Protein AF-A0A285JGF0-F1 (afdb_monomer)

Secondary structure (DSSP, 8-state):
-EEEEEEE-SSSHHHHHHHHHHHHHHHTT-EEEEEEGGG----TT-SEEEEEEEEETTEE-HHHHHHHHHHGGG-TTS-EEEEEE--SSGGGTSSPPPPPHHHHHHHHHS-EEEEEEEPPEE-TT--HHHHHHHTT--EE---HHHHHHHHHHHHHHHHHHTTS---------------------------HHHHHHHHHHHHHSHHHHTTT----SS---PPEEEEEE-SSEEEEEEE-TT--TTTTEEEEEETTEEEEEEEEPPP----S---PPPEEEEEEEEPPTTB-GGG-EEEEETTEEEEEEEBPPPPPS----PPPPP-

Radius of gyration: 25.42 Å; Cα contacts (8 Å, |Δi|>4): 509; chains: 1; bounding box: 67×83×66 Å

Foldseek 3Di:
DEEEQEEADDPCQGLVLSVLLQVLLVVLVYHYDYYYLQPDPDDQPHQEYEYEAEDDPLEGFLSSLVSLVVCLVPQVPHEYEYEYEDDLDQPLVVDADDRRPHSVVSVVSHNYPYYGYFYHAAACPDDDPSNVVCVVRHGTRGDSVVSSVVSNVVSVVSVVSVPPDDDDDDDDDDDDDDDDDDDDDDDDDDDPVVVVVVVCVCVVCVVPVSHPPPPDPDDDPAFDWDWDDDPWKIKIKTQAAPFDCVPFWDWDDDPQKIKIKGFFDDDDDDDPDDPDDGGIHMDMDGHPPQWDRVPKDWDDDNRMIMIMTTGDDDDPPDDDDDDDDDD

Solvent-accessible surface area (backbone atoms only — not comparable to full-atom values): 19561 Å² total; per-residue (Å²): 104,39,30,38,39,32,28,10,57,85,85,46,45,34,47,52,51,51,49,46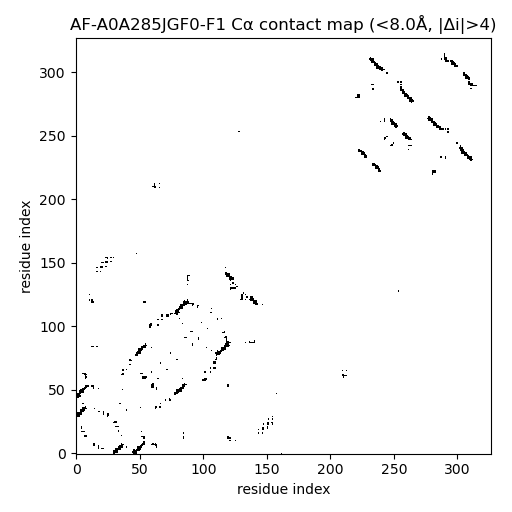,31,48,52,38,27,41,74,70,70,37,45,66,51,74,48,52,22,71,76,58,88,78,68,85,84,44,58,31,40,35,42,28,20,24,52,56,86,75,31,55,28,40,29,33,51,51,38,43,72,77,41,33,90,70,45,78,98,34,56,28,35,39,38,38,21,25,52,62,42,70,72,33,76,81,43,82,65,83,68,41,66,47,50,46,48,48,54,69,54,34,69,46,78,49,72,48,44,37,22,15,52,36,58,88,85,39,66,70,74,58,22,61,75,24,70,89,35,58,42,74,43,57,53,69,66,60,49,37,52,55,21,46,54,48,38,52,53,51,61,65,57,63,78,74,77,90,78,83,86,83,88,84,86,85,88,84,88,86,89,88,87,84,90,85,90,84,90,78,89,76,59,78,67,56,58,54,49,60,66,41,44,63,72,76,44,49,86,66,58,47,74,62,82,72,86,62,96,65,89,68,78,63,59,51,72,51,75,48,79,61,91,56,36,37,39,42,36,32,61,49,73,88,57,52,69,88,83,27,44,48,79,48,71,57,96,53,33,40,35,43,38,36,48,43,81,82,78,98,62,97,69,92,77,79,91,77,84,67,48,80,35,58,44,73,48,76,50,60,95,40,48,35,72,90,66,55,45,75,50,77,56,97,32,33,38,39,36,41,30,37,38,49,80,80,74,80,85,76,79,90,78,84,86,80,85,88,130

Structure (mmCIF, N/CA/C/O backbone):
data_AF-A0A285JGF0-F1
#
_entry.id   AF-A0A285JGF0-F1
#
loop_
_atom_site.group_PDB
_atom_site.id
_atom_site.type_symbol
_atom_site.label_atom_id
_atom_site.label_alt_id
_atom_site.label_comp_id
_atom_site.label_asym_id
_atom_site.label_entity_id
_atom_site.label_seq_id
_atom_site.pdbx_PDB_ins_code
_atom_site.Cartn_x
_atom_site.Cartn_y
_atom_site.Cartn_z
_atom_site.occupancy
_atom_site.B_iso_or_equiv
_atom_site.auth_seq_id
_atom_site.auth_comp_id
_atom_site.auth_asym_id
_atom_site.auth_atom_id
_atom_site.pdbx_PDB_model_num
ATOM 1 N N . MET A 1 1 ? -16.743 -5.673 21.330 1.00 88.75 1 MET A N 1
ATOM 2 C CA . MET A 1 1 ? -16.459 -4.583 20.375 1.00 88.75 1 MET A CA 1
ATOM 3 C C . MET A 1 1 ? -15.899 -5.227 19.138 1.00 88.75 1 MET A C 1
ATOM 5 O O . MET A 1 1 ? -14.962 -6.012 19.274 1.00 88.75 1 MET A O 1
ATOM 9 N N . LEU A 1 2 ? -16.489 -4.929 17.988 1.00 95.19 2 LEU A N 1
ATOM 10 C CA . LEU A 1 2 ? -16.107 -5.504 16.710 1.00 95.19 2 LEU A CA 1
ATOM 11 C C . LEU A 1 2 ? -15.074 -4.605 16.026 1.00 95.19 2 LEU A C 1
ATOM 13 O O . LEU A 1 2 ? -15.326 -3.432 15.762 1.00 95.19 2 LEU A O 1
ATOM 17 N N . VAL A 1 3 ? -13.895 -5.153 15.750 1.00 97.19 3 VAL A N 1
ATOM 18 C CA . VAL A 1 3 ? -12.757 -4.441 15.165 1.00 97.19 3 VAL A CA 1
ATOM 19 C C . VAL A 1 3 ? -12.468 -4.991 13.775 1.00 97.19 3 VAL A C 1
ATOM 21 O O . VAL A 1 3 ? -12.269 -6.196 13.599 1.00 97.19 3 VAL A O 1
ATOM 24 N N . LEU A 1 4 ? -12.397 -4.101 12.790 1.00 97.81 4 LEU A N 1
ATOM 25 C CA . LEU A 1 4 ? -11.922 -4.435 11.454 1.00 97.81 4 LEU A CA 1
ATOM 26 C C . LEU A 1 4 ? -10.402 -4.306 11.406 1.00 97.81 4 LEU A C 1
ATOM 28 O O . LEU A 1 4 ? -9.862 -3.248 11.708 1.00 97.81 4 LEU A O 1
ATOM 32 N N . VAL A 1 5 ? -9.713 -5.353 10.971 1.00 98.50 5 VAL A N 1
ATOM 33 C CA . VAL A 1 5 ? -8.316 -5.299 10.543 1.00 98.50 5 VAL A CA 1
ATOM 34 C C . VAL A 1 5 ? -8.295 -5.545 9.036 1.00 98.50 5 VAL A C 1
ATOM 36 O O . VAL A 1 5 ? -8.436 -6.680 8.582 1.00 98.50 5 VAL A O 1
ATOM 39 N N . ALA A 1 6 ? -8.145 -4.471 8.267 1.00 97.94 6 ALA A N 1
ATOM 40 C CA . ALA A 1 6 ? -8.088 -4.492 6.810 1.00 97.94 6 ALA A CA 1
ATOM 41 C C . ALA A 1 6 ? -6.651 -4.276 6.319 1.00 97.94 6 ALA A C 1
ATOM 43 O O . ALA A 1 6 ? -5.895 -3.495 6.907 1.00 97.94 6 ALA A O 1
ATOM 44 N N . TYR A 1 7 ? -6.257 -4.950 5.236 1.00 96.75 7 TYR A N 1
ATOM 45 C CA . TYR A 1 7 ? -4.907 -4.808 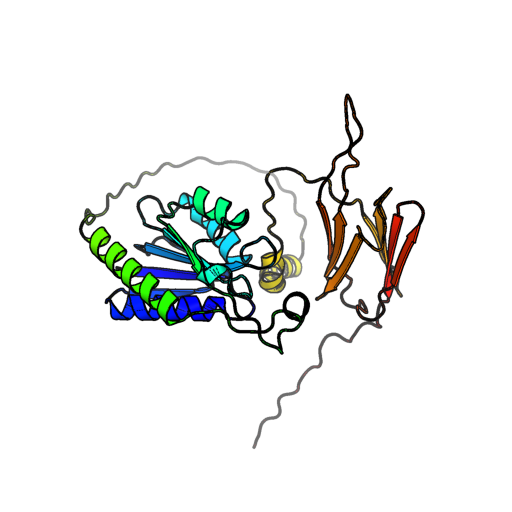4.686 1.00 96.75 7 TYR A CA 1
ATOM 46 C C . TYR A 1 7 ? -4.850 -4.846 3.156 1.00 96.75 7 TYR A C 1
ATOM 48 O O . TYR A 1 7 ? -5.592 -5.584 2.524 1.00 96.75 7 TYR A O 1
ATOM 56 N N . GLY A 1 8 ? -3.923 -4.098 2.555 1.00 89.19 8 GLY A N 1
ATOM 57 C CA . GLY A 1 8 ? -3.538 -4.250 1.147 1.00 89.19 8 GLY A CA 1
ATOM 58 C C . GLY A 1 8 ? -2.177 -4.938 1.016 1.00 89.19 8 GLY A C 1
ATOM 59 O O . GLY A 1 8 ? -1.176 -4.417 1.522 1.00 89.19 8 GLY A O 1
ATOM 60 N N . SER A 1 9 ? -2.120 -6.103 0.362 1.00 84.06 9 SER A N 1
ATOM 61 C CA . SER A 1 9 ? -0.884 -6.886 0.228 1.00 84.06 9 SER A CA 1
ATOM 62 C C . SER A 1 9 ? -0.832 -7.699 -1.062 1.00 84.06 9 SER A C 1
ATOM 64 O O . SER A 1 9 ? -1.773 -8.410 -1.374 1.00 84.06 9 SER A O 1
ATOM 66 N N . THR A 1 10 ? 0.318 -7.672 -1.739 1.00 72.31 10 THR A N 1
ATOM 67 C CA . THR A 1 10 ? 0.593 -8.524 -2.914 1.00 72.31 10 THR A CA 1
ATOM 68 C C . THR A 1 10 ? 1.488 -9.710 -2.551 1.00 72.31 10 THR A C 1
ATOM 70 O O . THR A 1 10 ? 1.150 -10.855 -2.813 1.00 72.31 10 THR A O 1
ATOM 73 N N . GLY A 1 11 ? 2.624 -9.461 -1.882 1.00 70.88 11 GLY A N 1
ATOM 74 C CA . GLY A 1 11 ? 3.582 -10.507 -1.482 1.00 70.88 11 GLY A CA 1
ATOM 75 C C . GLY A 1 11 ? 3.272 -11.202 -0.147 1.00 70.88 11 GLY A C 1
ATOM 76 O O . GLY A 1 11 ? 4.140 -11.870 0.420 1.00 70.88 11 GLY A O 1
ATOM 77 N N . GLY A 1 12 ? 2.085 -10.969 0.424 1.00 82.19 12 GLY A N 1
ATOM 78 C CA . GLY A 1 12 ? 1.630 -11.532 1.704 1.00 82.19 12 GLY A CA 1
ATOM 79 C C . GLY A 1 12 ? 2.323 -10.987 2.963 1.00 82.19 12 GLY A C 1
ATOM 80 O O . GLY A 1 12 ? 1.824 -11.180 4.069 1.00 82.19 12 GLY A O 1
ATOM 81 N N . GLY A 1 13 ? 3.439 -10.258 2.838 1.00 87.12 13 GLY A N 1
ATOM 82 C CA . GLY A 1 13 ? 4.195 -9.746 3.989 1.00 87.12 13 GLY A CA 1
ATOM 83 C C . GLY A 1 13 ? 3.380 -8.822 4.903 1.00 87.12 13 GLY A C 1
ATOM 84 O O . GLY A 1 13 ? 3.469 -8.924 6.127 1.00 87.12 13 GLY A O 1
ATOM 85 N N . THR A 1 14 ? 2.543 -7.963 4.318 1.00 92.88 14 THR A N 1
ATOM 86 C CA . THR A 1 14 ? 1.625 -7.075 5.055 1.00 92.88 14 THR A CA 1
ATOM 87 C C . THR A 1 14 ? 0.431 -7.837 5.620 1.00 92.88 14 THR A C 1
ATOM 89 O O . THR A 1 14 ? 0.003 -7.539 6.733 1.00 92.88 14 THR A O 1
ATOM 92 N N . ALA A 1 15 ? -0.073 -8.843 4.897 1.00 92.38 15 ALA A N 1
ATOM 93 C CA . ALA A 1 15 ? -1.144 -9.713 5.380 1.00 92.38 15 ALA A CA 1
ATOM 94 C C . ALA A 1 15 ? -0.731 -10.434 6.674 1.00 92.38 15 ALA A C 1
ATOM 96 O O . ALA A 1 15 ? -1.487 -10.470 7.639 1.00 92.38 15 ALA A O 1
ATOM 97 N N . GLU A 1 16 ? 0.504 -10.931 6.746 1.00 94.00 16 GLU A N 1
ATOM 98 C CA . GLU A 1 16 ? 1.055 -11.534 7.966 1.00 94.00 16 GLU A CA 1
ATOM 99 C C . GLU A 1 16 ? 1.188 -10.533 9.129 1.00 94.00 16 GLU A C 1
ATOM 101 O O . GLU A 1 16 ? 0.885 -10.880 10.269 1.00 94.00 16 GLU A O 1
ATOM 106 N N . ILE A 1 17 ? 1.578 -9.277 8.870 1.00 97.12 17 ILE A N 1
ATOM 107 C CA . ILE A 1 17 ? 1.573 -8.228 9.910 1.00 97.12 17 ILE A CA 1
ATOM 108 C C . ILE A 1 17 ? 0.147 -8.017 10.432 1.00 97.12 17 ILE A C 1
ATOM 110 O O . ILE A 1 17 ? -0.068 -7.987 11.645 1.00 97.12 17 ILE A O 1
ATOM 114 N N . ALA A 1 18 ? -0.836 -7.931 9.530 1.00 97.88 18 ALA A N 1
ATOM 115 C CA . ALA A 1 18 ? -2.246 -7.810 9.886 1.00 97.88 18 ALA A CA 1
ATOM 116 C C . ALA A 1 18 ? -2.731 -9.011 10.721 1.00 97.88 18 ALA A C 1
ATOM 118 O O . ALA A 1 18 ? -3.447 -8.830 11.706 1.00 97.88 18 ALA A O 1
ATOM 119 N N . GLN A 1 19 ? -2.282 -10.229 10.395 1.00 97.94 19 GLN A N 1
ATOM 120 C CA . GLN A 1 19 ? -2.549 -11.435 11.186 1.00 97.94 19 GLN A CA 1
ATOM 121 C C . GLN A 1 19 ? -1.949 -11.350 12.594 1.00 97.94 19 GLN A C 1
ATOM 123 O O . GLN A 1 19 ? -2.614 -11.723 13.563 1.00 97.94 19 GLN A O 1
ATOM 128 N N . TRP A 1 20 ? -0.718 -10.850 12.744 1.00 98.12 20 TRP A N 1
ATOM 129 C CA . TRP A 1 20 ? -0.108 -10.668 14.064 1.00 98.12 20 TRP A CA 1
ATOM 130 C C . TRP A 1 20 ? -0.870 -9.649 14.907 1.00 98.12 20 TRP A C 1
ATOM 132 O O . TRP A 1 20 ? -1.145 -9.932 16.073 1.00 98.12 20 TRP A O 1
ATOM 142 N N . ILE A 1 21 ? -1.263 -8.518 14.312 1.00 98.44 21 ILE A N 1
ATOM 143 C CA . ILE A 1 21 ? -2.085 -7.497 14.974 1.00 98.44 21 ILE A CA 1
ATOM 144 C C . ILE A 1 21 ? -3.420 -8.104 15.412 1.00 98.44 21 ILE A C 1
ATOM 146 O O . ILE A 1 21 ? -3.752 -8.065 16.596 1.00 98.44 21 ILE A O 1
ATOM 150 N N . ALA A 1 22 ? -4.152 -8.736 14.490 1.00 98.19 22 ALA A N 1
ATOM 151 C CA . ALA A 1 22 ? -5.431 -9.378 14.784 1.00 98.19 22 ALA A CA 1
ATOM 152 C C . ALA A 1 22 ? -5.308 -10.432 15.896 1.00 98.19 22 ALA A C 1
ATOM 154 O O . ALA A 1 22 ? -6.187 -10.542 16.748 1.00 98.19 22 ALA A O 1
ATOM 155 N N . GLY A 1 23 ? -4.205 -11.185 15.923 1.00 97.94 23 GLY A N 1
ATOM 156 C CA . GLY A 1 23 ? -3.919 -12.156 16.974 1.00 97.94 23 GLY A CA 1
ATOM 157 C C . GLY A 1 23 ? -3.751 -11.530 18.361 1.00 97.94 23 GLY A C 1
ATOM 158 O O . GLY A 1 23 ? -4.248 -12.087 19.336 1.00 97.94 23 GLY A O 1
ATOM 159 N N . GLU A 1 24 ? -3.071 -10.389 18.490 1.00 98.44 24 GLU A N 1
ATOM 160 C CA . GLU A 1 24 ? -2.958 -9.696 19.785 1.00 98.44 24 GLU A CA 1
ATOM 161 C C . GLU A 1 24 ? -4.288 -9.062 20.210 1.00 98.44 24 GLU A C 1
ATOM 163 O O . GLU A 1 24 ? -4.675 -9.198 21.368 1.00 98.44 24 GLU A O 1
ATOM 168 N N . LEU A 1 25 ? -5.027 -8.454 19.278 1.00 97.88 25 LEU A N 1
ATOM 169 C CA . LEU A 1 25 ? -6.346 -7.880 19.561 1.00 97.88 25 LEU A CA 1
ATOM 170 C C . LEU A 1 25 ? -7.340 -8.947 20.055 1.00 97.88 25 LEU A C 1
ATOM 172 O O . LEU A 1 25 ? -8.021 -8.739 21.057 1.00 97.88 25 LEU A O 1
ATOM 176 N N . ARG A 1 26 ? -7.367 -10.125 19.415 1.00 98.31 26 ARG A N 1
ATOM 177 C CA . ARG A 1 26 ? -8.191 -11.265 19.860 1.00 98.31 26 ARG A CA 1
ATOM 178 C C . ARG A 1 26 ? -7.791 -11.765 21.243 1.00 98.31 26 ARG A C 1
ATOM 180 O O . ARG A 1 26 ? -8.658 -12.052 22.059 1.00 98.31 26 ARG A O 1
ATOM 187 N N . ARG A 1 27 ? -6.487 -11.845 21.541 1.00 97.88 27 ARG A N 1
ATOM 188 C CA . ARG A 1 27 ? -6.007 -12.227 22.885 1.00 97.88 27 ARG A CA 1
ATOM 189 C C . ARG A 1 27 ? -6.407 -11.223 23.962 1.00 97.88 27 ARG A C 1
ATOM 191 O O . ARG A 1 27 ? -6.577 -11.619 25.108 1.00 97.88 27 ARG A O 1
ATOM 198 N N . ALA A 1 28 ? -6.584 -9.957 23.596 1.00 96.94 28 ALA A N 1
ATOM 199 C CA . ALA A 1 28 ? -7.121 -8.930 24.480 1.00 96.94 28 ALA A CA 1
ATOM 200 C C . ALA A 1 28 ? -8.658 -8.981 24.628 1.00 96.94 28 ALA A C 1
ATOM 202 O O . ALA A 1 28 ? -9.223 -8.149 25.332 1.00 96.94 28 ALA A O 1
ATOM 203 N N . GLY A 1 29 ? -9.339 -9.940 23.987 1.00 96.75 29 GLY A N 1
ATOM 204 C CA . GLY A 1 29 ? -10.787 -10.139 24.093 1.00 96.75 29 GLY A CA 1
ATOM 205 C C . GLY A 1 29 ? -11.629 -9.310 23.119 1.00 96.75 29 GLY A C 1
ATOM 206 O O . GLY A 1 29 ? -12.830 -9.171 23.330 1.00 96.75 29 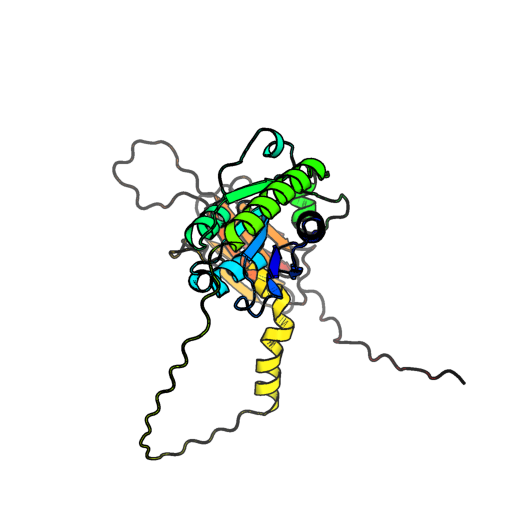GLY A O 1
ATOM 207 N N . LEU A 1 30 ? -11.025 -8.738 22.072 1.00 96.75 30 LEU A N 1
ATOM 208 C CA . LEU A 1 30 ? -11.752 -8.026 21.017 1.00 96.75 30 LEU A CA 1
ATOM 209 C C . LEU A 1 30 ? -12.236 -9.004 19.937 1.00 96.75 30 LEU A C 1
ATOM 211 O O . LEU A 1 30 ? -11.503 -9.916 19.543 1.00 96.75 30 LEU A O 1
ATOM 215 N N . ASP A 1 31 ? -13.434 -8.768 19.404 1.00 97.44 31 ASP A N 1
ATOM 216 C CA . ASP A 1 31 ? -13.928 -9.486 18.231 1.00 97.44 31 ASP A CA 1
ATOM 217 C C . ASP A 1 31 ? -13.268 -8.881 16.994 1.00 97.44 31 ASP A C 1
ATOM 219 O O . ASP A 1 31 ? -13.383 -7.682 16.755 1.00 97.44 31 ASP A O 1
ATOM 223 N N . VAL A 1 32 ? -12.537 -9.682 16.213 1.00 98.19 32 VAL A N 1
ATOM 224 C CA . VAL A 1 32 ? -11.719 -9.161 15.104 1.00 98.19 32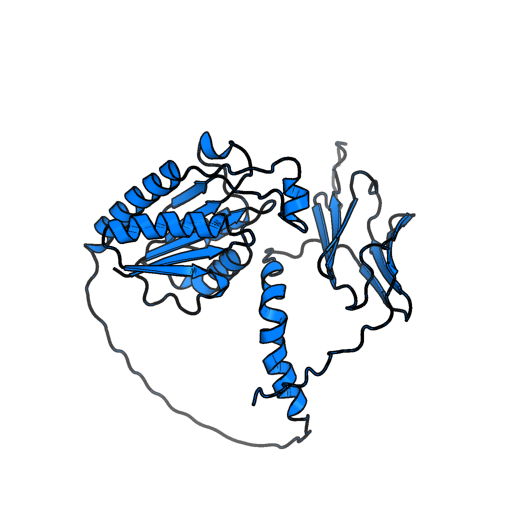 VAL A CA 1
ATOM 225 C C . VAL A 1 32 ? -12.068 -9.823 13.782 1.00 98.19 32 VAL A C 1
ATOM 227 O O . VAL A 1 32 ? -11.817 -11.024 13.597 1.00 98.19 32 VAL A O 1
ATOM 230 N N . ARG A 1 33 ? -12.518 -9.009 12.824 1.00 98.00 33 ARG A N 1
ATOM 231 C CA . ARG A 1 33 ? -12.586 -9.366 11.405 1.00 98.00 33 ARG A CA 1
ATOM 232 C C . ARG A 1 33 ? -11.256 -9.022 10.744 1.00 98.00 33 ARG A C 1
ATOM 234 O O . ARG A 1 33 ? -10.839 -7.873 10.768 1.00 98.00 33 ARG A O 1
ATOM 241 N N . LEU A 1 34 ? -10.596 -10.014 10.155 1.00 97.62 34 LEU A N 1
ATOM 242 C CA . LEU A 1 34 ? -9.376 -9.826 9.368 1.00 97.62 34 LEU A CA 1
ATOM 243 C C . LEU A 1 34 ? -9.696 -10.108 7.902 1.00 97.62 34 LEU A C 1
ATOM 245 O O . LEU A 1 34 ? -10.172 -11.202 7.605 1.00 97.62 34 LEU A O 1
ATOM 249 N N . VAL A 1 35 ? -9.444 -9.151 7.014 1.00 94.38 35 VAL A N 1
ATOM 250 C CA . VAL A 1 35 ? -9.875 -9.226 5.609 1.00 94.38 35 VAL A CA 1
ATOM 251 C C . VAL A 1 35 ? -8.976 -8.375 4.708 1.00 94.38 35 VAL A C 1
ATOM 253 O O . VAL A 1 35 ? -8.362 -7.411 5.175 1.00 94.38 35 VAL A O 1
ATOM 256 N N . SER A 1 36 ? -8.865 -8.740 3.428 1.00 91.62 36 SER A N 1
ATOM 257 C CA . SER A 1 36 ? -8.221 -7.869 2.440 1.00 91.62 36 SER A CA 1
ATOM 258 C C . SER A 1 36 ? -9.026 -6.577 2.290 1.00 91.62 36 SER A C 1
ATOM 260 O O . SER A 1 36 ? -10.252 -6.600 2.275 1.00 91.62 36 SER A O 1
ATOM 262 N N . ALA A 1 37 ? -8.358 -5.434 2.162 1.00 91.88 37 ALA A N 1
ATOM 263 C CA . ALA A 1 37 ? -9.021 -4.140 2.037 1.00 91.88 37 ALA A CA 1
ATOM 264 C C . ALA A 1 37 ? -9.913 -4.048 0.781 1.00 91.88 37 ALA A C 1
ATOM 266 O O . ALA A 1 37 ? -10.917 -3.339 0.809 1.00 91.88 37 ALA A O 1
ATOM 267 N N . GLY A 1 38 ? -9.580 -4.785 -0.286 1.00 81.75 38 GLY A N 1
ATOM 268 C CA . GLY A 1 38 ? -10.375 -4.842 -1.518 1.00 81.75 38 GLY A CA 1
ATOM 269 C C . GLY A 1 38 ? -11.693 -5.605 -1.356 1.00 81.75 38 GLY A C 1
ATOM 270 O O . GLY A 1 38 ? -12.669 -5.287 -2.028 1.00 81.75 38 GLY A O 1
ATOM 271 N N . GLU A 1 39 ? -11.741 -6.542 -0.406 1.00 85.56 39 GLU A N 1
ATOM 272 C CA . GLU A 1 39 ? -12.894 -7.404 -0.107 1.00 85.56 39 GLU A CA 1
ATOM 273 C C . GLU A 1 39 ? -13.837 -6.800 0.950 1.00 85.56 39 GLU A C 1
ATOM 275 O O . GLU A 1 39 ? -14.765 -7.464 1.411 1.00 85.56 39 GLU A O 1
ATOM 280 N N . VAL A 1 40 ? -13.594 -5.562 1.399 1.00 89.69 40 VAL A N 1
ATOM 281 C CA . VAL A 1 40 ? -14.486 -4.897 2.358 1.00 89.69 40 VAL A CA 1
ATOM 282 C C . VAL A 1 40 ? -15.606 -4.177 1.620 1.00 89.69 40 VAL A C 1
ATOM 284 O O . VAL A 1 40 ? -15.377 -3.159 0.962 1.00 89.69 40 VAL A O 1
ATOM 287 N N . ASP A 1 41 ? -16.828 -4.672 1.793 1.00 87.38 41 ASP A N 1
ATOM 288 C CA . ASP A 1 41 ? -18.032 -4.085 1.198 1.00 87.38 41 ASP A CA 1
ATOM 289 C C . ASP A 1 41 ? -18.682 -3.028 2.098 1.00 87.38 41 ASP A C 1
ATOM 291 O O . ASP A 1 41 ? -19.160 -1.999 1.618 1.00 87.38 41 ASP A O 1
ATOM 295 N N . GLU A 1 42 ? -18.648 -3.235 3.414 1.00 89.88 42 GLU A N 1
ATOM 296 C CA . GLU A 1 42 ? -19.263 -2.343 4.392 1.00 89.88 42 GLU A CA 1
ATOM 297 C C . GLU A 1 42 ? -18.406 -2.171 5.642 1.00 89.88 42 GLU A C 1
ATOM 299 O O . GLU A 1 42 ? -17.623 -3.040 6.024 1.00 89.88 42 GLU A O 1
ATOM 304 N N . VAL A 1 43 ? -18.561 -1.015 6.290 1.00 93.19 43 VAL A N 1
ATOM 305 C CA . VAL A 1 43 ? -17.798 -0.676 7.497 1.00 93.19 43 VAL A CA 1
ATOM 306 C C . VAL A 1 43 ? -18.680 -0.299 8.683 1.00 93.19 43 VAL A C 1
ATOM 308 O O . VAL A 1 43 ? -18.160 0.032 9.742 1.00 93.19 43 VAL A O 1
ATOM 311 N N . GLY A 1 44 ? -20.007 -0.302 8.530 1.00 89.88 44 GLY A N 1
ATOM 312 C CA . GLY A 1 44 ? -20.955 0.229 9.519 1.00 89.88 44 GLY A CA 1
ATOM 313 C C . GLY A 1 44 ? -20.985 -0.523 10.853 1.00 89.88 44 GLY A C 1
ATOM 314 O O . GLY A 1 44 ? -21.178 0.102 11.890 1.00 89.88 44 GLY A O 1
ATOM 315 N N . GLU A 1 45 ? -20.744 -1.833 10.837 1.00 90.44 45 GLU A N 1
ATOM 316 C CA . GLU A 1 45 ? -20.808 -2.704 12.022 1.00 90.44 45 GLU A CA 1
ATOM 317 C C . GLU A 1 45 ? -19.587 -2.606 12.952 1.00 90.44 45 GLU A C 1
ATOM 319 O O . GLU A 1 45 ? -19.644 -3.047 14.098 1.00 90.44 45 GLU A O 1
ATOM 324 N N . TYR A 1 46 ? -18.476 -2.045 12.468 1.00 93.62 46 TYR A N 1
ATOM 325 C CA . TYR A 1 46 ? -17.222 -2.021 13.215 1.00 93.62 46 TYR A CA 1
ATOM 326 C C . TYR A 1 46 ? -17.164 -0.828 14.163 1.00 93.62 46 TYR A C 1
ATOM 328 O O . TYR A 1 46 ? -17.377 0.314 13.756 1.00 93.62 46 TYR A O 1
ATOM 336 N N . ASP A 1 47 ? -16.789 -1.085 15.411 1.00 93.06 47 ASP A N 1
ATOM 337 C CA . ASP A 1 47 ? -16.555 -0.068 16.437 1.00 93.06 47 ASP A CA 1
ATOM 338 C C . ASP A 1 47 ? -15.205 0.641 16.232 1.00 93.06 47 ASP A C 1
ATOM 340 O O . ASP A 1 47 ? -15.030 1.793 16.627 1.00 93.06 47 ASP A O 1
ATOM 344 N N . ALA A 1 48 ? -14.241 -0.047 15.615 1.00 94.38 48 ALA A N 1
ATOM 345 C CA . ALA A 1 48 ? -12.874 0.417 15.393 1.00 94.38 48 ALA A CA 1
ATOM 346 C C . ALA A 1 48 ? -12.279 -0.192 14.116 1.00 94.38 48 ALA A C 1
ATOM 348 O O . ALA A 1 48 ? -12.621 -1.317 13.742 1.00 94.38 48 ALA A O 1
ATOM 349 N N . VAL A 1 49 ? -11.342 0.521 13.482 1.00 96.12 49 VAL A N 1
ATOM 350 C CA . VAL A 1 49 ? -10.648 0.041 12.275 1.00 96.12 49 VAL A CA 1
ATOM 351 C C . VAL A 1 49 ? -9.137 0.151 12.403 1.00 96.12 49 VAL A C 1
ATOM 353 O O . VAL A 1 49 ? -8.595 1.179 12.799 1.00 96.12 49 VAL A O 1
ATOM 356 N N . VAL A 1 50 ? -8.451 -0.901 11.982 1.00 97.94 50 VAL A N 1
ATOM 357 C CA . VAL A 1 50 ? -7.019 -0.926 11.714 1.00 97.94 50 VAL A CA 1
ATOM 358 C C . VAL A 1 50 ? -6.840 -1.162 10.224 1.00 97.94 50 VAL A C 1
ATOM 360 O O . VAL A 1 50 ? -7.221 -2.215 9.719 1.00 97.94 50 VAL A O 1
ATOM 363 N N . LEU A 1 51 ? -6.266 -0.197 9.517 1.00 97.69 51 LEU A N 1
ATOM 364 C CA . LEU A 1 51 ? -5.988 -0.302 8.089 1.00 97.69 51 LEU A CA 1
ATOM 365 C C . LEU A 1 51 ? -4.480 -0.311 7.866 1.00 97.69 51 LEU A C 1
ATOM 367 O O . LEU A 1 51 ? -3.772 0.553 8.380 1.00 97.69 51 LEU A O 1
ATOM 371 N N . GLY A 1 52 ? -3.976 -1.239 7.061 1.00 96.12 52 GLY A N 1
ATOM 372 C CA . GLY A 1 52 ? -2.582 -1.165 6.644 1.00 96.12 52 GLY A CA 1
ATOM 373 C C . GLY A 1 52 ? -2.312 -1.554 5.212 1.00 96.12 52 GLY A C 1
ATOM 374 O O . GLY A 1 52 ? -3.131 -2.163 4.531 1.00 96.12 52 GLY A O 1
ATOM 375 N N . ALA A 1 53 ? -1.136 -1.173 4.735 1.00 92.00 53 ALA A N 1
ATOM 376 C CA . ALA A 1 53 ? -0.754 -1.404 3.354 1.00 92.00 53 ALA A CA 1
ATOM 377 C C . ALA A 1 53 ? 0.748 -1.623 3.214 1.00 92.00 53 ALA A C 1
ATOM 379 O O . ALA A 1 53 ? 1.558 -1.027 3.933 1.00 92.00 53 ALA A O 1
ATOM 380 N N . ALA A 1 54 ? 1.117 -2.453 2.244 1.00 86.12 54 ALA A N 1
ATOM 381 C CA . ALA A 1 54 ? 2.479 -2.489 1.744 1.00 86.12 54 ALA A CA 1
ATOM 382 C C . ALA A 1 54 ? 2.869 -1.122 1.159 1.00 86.12 54 ALA A C 1
ATOM 384 O O . ALA A 1 54 ? 2.062 -0.476 0.483 1.00 86.12 54 ALA A O 1
ATOM 385 N N . LEU A 1 55 ? 4.110 -0.710 1.410 1.00 80.06 55 LEU A N 1
ATOM 386 C CA . LEU A 1 55 ? 4.773 0.387 0.722 1.00 80.06 55 LEU A CA 1
ATOM 387 C C . LEU A 1 55 ? 5.510 -0.182 -0.491 1.00 80.06 55 LEU A C 1
ATOM 389 O O . LEU A 1 55 ? 6.470 -0.938 -0.341 1.00 80.06 55 LEU A O 1
ATOM 393 N N . TYR A 1 56 ? 5.063 0.200 -1.684 1.00 62.81 56 TYR A N 1
ATOM 394 C CA . TYR A 1 56 ? 5.736 -0.111 -2.942 1.00 62.81 56 TYR A CA 1
ATOM 395 C C . TYR A 1 56 ? 6.030 1.187 -3.674 1.00 62.81 56 TYR A C 1
ATOM 397 O O . TYR A 1 56 ? 5.128 1.998 -3.896 1.00 62.81 56 TYR A O 1
ATOM 405 N N . ALA A 1 57 ? 7.301 1.400 -4.024 1.00 55.44 57 ALA A N 1
ATOM 406 C CA . ALA A 1 57 ? 7.774 2.734 -4.379 1.00 55.44 57 ALA A CA 1
ATOM 407 C C . ALA A 1 57 ? 7.255 3.766 -3.343 1.00 55.44 57 ALA A C 1
ATOM 409 O O . ALA A 1 57 ? 7.198 3.480 -2.148 1.00 55.44 57 ALA A O 1
ATOM 410 N N . SER A 1 58 ? 6.861 4.961 -3.762 1.00 50.62 58 SER A N 1
ATOM 411 C CA . SER A 1 58 ? 6.389 6.033 -2.878 1.00 50.62 58 SER A CA 1
ATOM 412 C C . SER A 1 58 ? 4.915 5.918 -2.442 1.00 50.62 58 SER A C 1
ATOM 414 O O . SER A 1 58 ? 4.338 6.927 -2.032 1.00 50.62 58 SER A O 1
ATOM 416 N N . GLY A 1 59 ? 4.278 4.738 -2.515 1.00 67.62 59 GLY A N 1
ATOM 417 C CA . GLY A 1 59 ? 2.831 4.624 -2.301 1.00 67.62 59 GLY A CA 1
ATOM 418 C C . GLY A 1 59 ? 2.337 3.388 -1.554 1.00 67.62 59 GLY A C 1
ATOM 419 O O . GLY A 1 59 ? 2.988 2.347 -1.498 1.00 67.62 59 GLY A O 1
ATOM 420 N N . TRP A 1 60 ? 1.143 3.531 -0.972 1.00 82.25 60 TRP A N 1
ATOM 421 C CA . TRP A 1 60 ? 0.370 2.432 -0.390 1.00 82.25 60 TRP A CA 1
ATOM 422 C C . TRP A 1 60 ? -0.219 1.523 -1.470 1.00 82.25 60 TRP A C 1
ATOM 424 O O . TRP A 1 60 ? -0.586 1.984 -2.552 1.00 82.25 60 TRP A O 1
ATOM 434 N N . HIS A 1 61 ? -0.375 0.242 -1.131 1.00 85.00 61 HIS A N 1
ATOM 435 C CA . HIS A 1 61 ? -1.109 -0.730 -1.940 1.00 85.00 61 HIS A CA 1
ATOM 436 C C . HIS A 1 61 ? -2.490 -0.210 -2.373 1.00 85.00 61 HIS A C 1
ATOM 438 O O . HIS A 1 61 ? -3.192 0.437 -1.588 1.00 85.00 61 HIS A O 1
ATOM 444 N N . GLY A 1 62 ? -2.886 -0.530 -3.608 1.00 75.75 62 GLY A N 1
ATOM 445 C CA . GLY A 1 62 ? -4.114 -0.033 -4.231 1.00 75.75 62 GLY A CA 1
ATOM 446 C C . GLY A 1 62 ? -5.370 -0.325 -3.414 1.00 75.75 62 GLY A C 1
ATOM 447 O O . GLY A 1 62 ? -6.144 0.589 -3.155 1.00 75.75 62 GLY A O 1
ATOM 448 N N . ASP A 1 63 ? -5.526 -1.549 -2.916 1.00 84.62 63 ASP A N 1
ATOM 449 C CA . ASP A 1 63 ? -6.703 -1.968 -2.137 1.00 84.62 63 ASP A CA 1
ATOM 450 C C . ASP A 1 63 ? -6.938 -1.100 -0.905 1.00 84.62 63 ASP A C 1
ATOM 452 O O . ASP 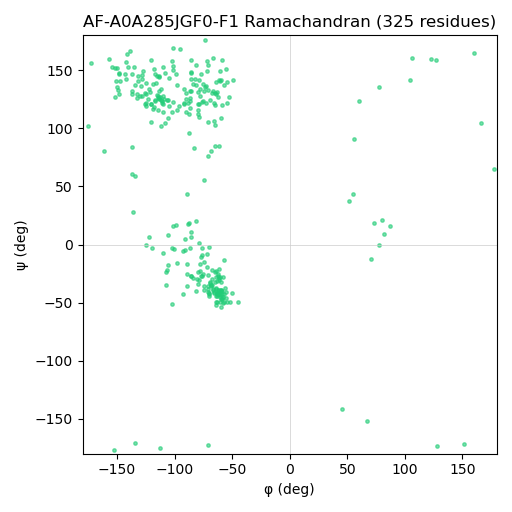A 1 63 ? -8.059 -0.684 -0.629 1.00 84.62 63 ASP A O 1
ATOM 456 N N . ALA A 1 64 ? -5.869 -0.758 -0.185 1.00 89.19 64 ALA A N 1
ATOM 457 C CA . ALA A 1 64 ? -5.974 0.110 0.979 1.00 89.19 64 ALA A CA 1
ATOM 458 C C . ALA A 1 64 ? -6.330 1.550 0.582 1.00 89.19 64 ALA A C 1
ATOM 460 O O . ALA A 1 64 ? -7.037 2.239 1.313 1.00 89.19 64 ALA A O 1
ATOM 461 N N . ARG A 1 65 ? -5.874 2.010 -0.588 1.00 86.44 65 ARG A N 1
ATOM 462 C CA . ARG A 1 65 ? -6.221 3.335 -1.121 1.00 86.44 65 ARG A CA 1
ATOM 463 C C . ARG A 1 65 ? -7.685 3.396 -1.555 1.00 86.44 65 ARG A C 1
ATOM 465 O O . ARG A 1 65 ? -8.371 4.345 -1.185 1.00 86.44 65 ARG A O 1
ATOM 472 N N . ARG A 1 66 ? -8.180 2.373 -2.259 1.00 80.94 66 ARG A N 1
ATOM 473 C CA . ARG A 1 66 ? -9.605 2.238 -2.606 1.00 80.94 66 ARG A CA 1
ATOM 474 C C . ARG A 1 66 ? -10.481 2.142 -1.370 1.00 80.94 66 ARG A C 1
ATOM 476 O O . ARG A 1 66 ? -11.529 2.776 -1.326 1.00 80.94 66 ARG A O 1
ATOM 483 N N . PHE A 1 67 ? -10.027 1.428 -0.344 1.00 91.19 67 PHE A N 1
ATOM 484 C CA . PHE A 1 67 ? -10.697 1.403 0.951 1.00 91.19 67 PHE A CA 1
ATOM 485 C C . PHE A 1 67 ? -10.829 2.812 1.545 1.00 91.19 67 PHE A C 1
ATOM 487 O O . PHE A 1 67 ? -11.925 3.206 1.939 1.00 91.19 67 PHE A O 1
ATOM 494 N N . VAL A 1 68 ? -9.741 3.596 1.580 1.00 89.56 68 VAL A N 1
ATOM 495 C CA . VAL A 1 68 ? -9.789 4.988 2.066 1.00 89.56 68 VAL A CA 1
ATOM 496 C C . VAL A 1 68 ? -10.797 5.799 1.257 1.00 89.56 68 VAL A C 1
ATOM 498 O O . VAL A 1 68 ? -11.681 6.413 1.844 1.00 89.56 68 VAL A O 1
ATOM 501 N N . HIS A 1 69 ? -10.712 5.752 -0.074 1.00 85.69 69 HIS A N 1
ATOM 502 C CA . HIS A 1 69 ? -11.610 6.494 -0.959 1.00 85.69 69 HIS A CA 1
ATOM 503 C C . HIS A 1 69 ? -13.088 6.120 -0.735 1.00 85.69 69 HIS A C 1
ATOM 505 O O . HIS A 1 69 ? -13.937 6.996 -0.583 1.00 85.69 69 HIS A O 1
ATOM 511 N N . ARG A 1 70 ? -13.399 4.820 -0.642 1.00 87.00 70 ARG A N 1
ATOM 512 C CA . ARG A 1 70 ? -14.764 4.296 -0.466 1.00 87.00 70 ARG A CA 1
ATOM 513 C C . ARG A 1 70 ? -15.370 4.651 0.897 1.00 87.00 70 ARG A C 1
ATOM 515 O O . ARG A 1 70 ? -16.579 4.870 0.995 1.00 87.00 70 ARG A O 1
ATOM 522 N N . PHE A 1 71 ? -14.551 4.697 1.950 1.00 90.50 71 PHE A N 1
ATOM 523 C CA . PHE A 1 71 ? -15.043 4.713 3.332 1.00 90.50 71 PHE A CA 1
ATOM 524 C C . PHE A 1 71 ? -14.651 5.941 4.168 1.00 90.50 71 PHE A C 1
ATOM 526 O O . PHE A 1 71 ? -15.133 6.053 5.294 1.00 90.50 71 PHE A O 1
ATOM 533 N N . ALA A 1 72 ? -13.851 6.883 3.654 1.00 84.94 72 ALA A N 1
ATOM 534 C CA . ALA A 1 72 ? -13.365 8.064 4.387 1.00 84.94 72 ALA A CA 1
ATOM 535 C C . ALA A 1 72 ? -14.449 8.782 5.216 1.00 84.94 72 ALA A C 1
ATOM 537 O O . ALA A 1 72 ? -14.291 8.993 6.419 1.00 84.94 72 ALA A O 1
ATOM 538 N N . GLY A 1 73 ? -15.597 9.078 4.599 1.00 84.75 73 GLY A N 1
ATOM 539 C CA . GLY A 1 73 ? -16.708 9.788 5.244 1.00 84.75 73 GLY A CA 1
ATOM 540 C C . GLY A 1 73 ? -17.559 8.952 6.207 1.00 84.75 73 GLY A C 1
ATOM 541 O O . GLY A 1 73 ? -18.493 9.480 6.805 1.00 84.75 73 GLY A O 1
ATOM 542 N N . GLN A 1 74 ? -17.282 7.655 6.354 1.00 88.75 74 GLN A N 1
ATOM 543 C CA . GLN A 1 74 ? -18.139 6.741 7.108 1.00 88.75 74 GLN A CA 1
ATOM 544 C C . GLN A 1 74 ? -17.646 6.512 8.542 1.00 88.75 74 GLN A C 1
ATOM 546 O O . GLN A 1 74 ? -18.422 6.070 9.382 1.00 88.75 74 GLN A O 1
ATOM 551 N N . PHE A 1 75 ? -16.400 6.852 8.881 1.00 82.69 75 PHE A N 1
ATOM 552 C CA . PHE A 1 75 ? -15.804 6.566 10.198 1.00 82.69 75 PHE A CA 1
ATOM 553 C C . PHE A 1 75 ? -16.052 7.629 11.278 1.00 82.69 75 PHE A C 1
ATOM 555 O O . PHE A 1 75 ? -15.353 7.663 12.289 1.00 82.69 75 PHE A O 1
ATOM 562 N N . THR A 1 76 ? -17.049 8.499 11.112 1.00 77.62 76 THR A N 1
ATOM 563 C CA . THR A 1 76 ? -17.348 9.566 12.078 1.00 77.62 76 THR A CA 1
ATOM 564 C C . THR A 1 76 ? -17.542 9.006 13.492 1.00 77.62 76 THR A C 1
ATOM 566 O O . THR A 1 76 ? -18.394 8.152 13.722 1.00 77.62 76 THR A O 1
ATOM 569 N N . GLY A 1 77 ? -16.731 9.480 14.444 1.00 78.94 77 GLY A N 1
ATOM 570 C CA . GLY A 1 77 ? -16.775 9.056 15.850 1.00 78.94 77 GLY A CA 1
ATOM 571 C C . GLY A 1 77 ? -16.135 7.696 16.153 1.00 78.94 77 GLY A C 1
ATOM 572 O O . GLY A 1 77 ? -16.102 7.301 17.317 1.00 78.94 77 GLY A O 1
ATOM 573 N N . ARG A 1 78 ? -15.596 6.994 15.148 1.00 87.81 78 ARG A N 1
ATOM 574 C CA . ARG A 1 78 ? -14.995 5.665 15.300 1.00 87.81 78 ARG A CA 1
ATOM 575 C C . ARG A 1 78 ? -13.491 5.729 15.059 1.00 87.81 78 ARG A C 1
ATOM 577 O O . ARG A 1 78 ? -13.058 6.279 14.046 1.00 87.81 78 ARG A O 1
ATOM 584 N N . PRO A 1 79 ? -12.672 5.226 15.991 1.00 90.12 79 PRO A N 1
ATOM 585 C CA . PRO A 1 79 ? -11.237 5.394 15.891 1.00 90.12 79 PRO A CA 1
ATOM 586 C C . PRO A 1 79 ? -10.633 4.516 14.793 1.00 90.12 79 PRO A C 1
ATOM 588 O O . PRO A 1 79 ? -10.953 3.331 14.664 1.00 90.12 79 PRO A O 1
ATOM 591 N N . VAL A 1 80 ? -9.728 5.124 14.024 1.00 94.81 80 VAL A N 1
ATOM 592 C CA . VAL A 1 80 ? -8.966 4.460 12.966 1.00 94.81 80 VAL A CA 1
ATOM 593 C C . VAL A 1 80 ? -7.479 4.470 13.323 1.00 94.81 80 VAL A C 1
ATOM 595 O O . VAL A 1 80 ? -6.950 5.473 13.803 1.00 94.81 80 VAL A O 1
ATOM 598 N N . TRP A 1 81 ? -6.788 3.365 13.066 1.00 96.69 81 TRP A N 1
ATOM 599 C CA . TRP A 1 81 ? -5.337 3.243 13.195 1.00 96.69 81 TRP A CA 1
ATOM 600 C C . TRP A 1 81 ? -4.735 2.769 11.887 1.00 96.69 81 TRP A C 1
ATOM 602 O O . TRP A 1 81 ? -5.284 1.884 11.233 1.00 96.69 81 TRP A O 1
ATOM 612 N N . LEU A 1 82 ? -3.595 3.347 11.518 1.00 96.69 82 LEU A N 1
ATOM 613 C CA . LEU A 1 82 ? -2.935 3.050 10.255 1.00 96.69 82 LEU A CA 1
ATOM 614 C C . LEU A 1 82 ? -1.598 2.341 10.484 1.00 96.69 82 LEU A C 1
ATOM 616 O O . LEU A 1 82 ? -0.859 2.687 11.407 1.00 96.69 82 LEU A O 1
ATOM 620 N N . PHE A 1 83 ? -1.233 1.409 9.607 1.00 96.19 83 PHE A N 1
ATOM 621 C CA . PHE A 1 83 ? 0.136 0.896 9.555 1.00 96.19 83 PHE A CA 1
ATOM 622 C C . PHE A 1 83 ? 0.663 0.743 8.127 1.00 96.19 83 PHE A C 1
ATOM 624 O O . PHE A 1 83 ? -0.063 0.409 7.195 1.00 96.19 83 PHE A O 1
ATOM 631 N N . SER A 1 84 ? 1.959 0.966 7.957 1.00 94.12 84 SER A N 1
ATOM 632 C CA . SER A 1 84 ? 2.688 0.698 6.719 1.00 94.12 84 SER A CA 1
ATOM 633 C C . SER A 1 84 ? 3.603 -0.511 6.890 1.00 94.12 84 SER A C 1
ATOM 635 O O . SER A 1 84 ? 4.158 -0.720 7.968 1.00 94.12 84 SER A O 1
ATOM 637 N N . SER A 1 85 ? 3.797 -1.276 5.816 1.00 90.75 85 SER A N 1
ATOM 638 C CA . SER A 1 85 ? 4.780 -2.362 5.741 1.00 90.75 85 SER A CA 1
ATOM 639 C C . SER A 1 85 ? 5.803 -2.081 4.642 1.00 90.75 85 SER A C 1
ATOM 641 O O . SER A 1 85 ? 5.450 -2.009 3.471 1.00 90.75 85 SER A O 1
ATOM 643 N N . GLY A 1 86 ? 7.062 -1.916 5.033 1.00 82.56 86 GLY A N 1
ATOM 644 C CA . GLY A 1 86 ? 8.160 -1.378 4.226 1.00 82.56 86 GLY A CA 1
ATOM 645 C C . GLY A 1 86 ? 8.835 -0.227 4.985 1.00 82.56 86 GLY A C 1
ATOM 646 O O . GLY A 1 86 ? 8.198 0.350 5.861 1.00 82.56 86 GLY A O 1
ATOM 647 N N . PRO A 1 87 ? 10.085 0.163 4.695 1.00 77.38 87 PRO A N 1
ATOM 648 C CA . PRO A 1 87 ? 10.967 -0.271 3.606 1.00 77.38 87 PRO A CA 1
ATOM 649 C C . PRO A 1 87 ? 11.556 -1.684 3.778 1.00 77.38 87 PRO A C 1
ATOM 651 O O . PRO A 1 87 ? 11.332 -2.358 4.783 1.00 77.38 87 PRO A O 1
ATOM 654 N N . LEU A 1 88 ? 12.292 -2.138 2.758 1.00 74.00 88 LEU A N 1
ATOM 655 C CA . LEU A 1 88 ? 13.040 -3.407 2.721 1.00 74.00 88 LEU A CA 1
ATOM 656 C C . LEU A 1 88 ? 14.469 -3.224 3.254 1.00 74.00 88 LEU A C 1
ATOM 658 O O . LEU A 1 88 ? 15.445 -3.669 2.653 1.00 74.00 88 LEU A O 1
ATOM 662 N N . ASP A 1 89 ? 14.573 -2.493 4.353 1.00 73.50 89 ASP A N 1
ATOM 663 C CA . ASP A 1 89 ? 15.799 -2.219 5.083 1.00 73.50 89 ASP A CA 1
ATOM 664 C C . ASP A 1 89 ? 15.459 -1.964 6.564 1.00 73.50 89 ASP A C 1
ATOM 666 O O . ASP A 1 89 ? 14.306 -2.068 7.001 1.00 73.50 89 ASP A O 1
ATOM 670 N N . ARG A 1 90 ? 16.480 -1.626 7.353 1.00 75.06 90 ARG A N 1
ATOM 671 C CA . ARG A 1 90 ? 16.345 -1.367 8.791 1.00 75.06 90 ARG A CA 1
ATOM 672 C C . ARG A 1 90 ? 15.944 0.072 9.135 1.00 75.06 90 ARG A C 1
ATOM 674 O O . ARG A 1 90 ? 15.889 0.411 10.312 1.00 75.06 90 ARG A O 1
ATOM 681 N N . SER A 1 91 ? 15.617 0.936 8.171 1.00 71.75 91 SER A N 1
ATOM 682 C CA . SER A 1 91 ? 15.271 2.341 8.450 1.00 71.75 91 SER A CA 1
ATOM 683 C C . SER A 1 91 ? 14.002 2.496 9.293 1.00 71.75 91 SER A C 1
ATOM 685 O O . SER A 1 91 ? 13.835 3.502 9.976 1.00 71.75 91 SER A O 1
ATOM 687 N N . SER A 1 92 ? 13.118 1.493 9.298 1.00 70.75 92 SER A N 1
ATOM 688 C CA . SER A 1 92 ? 11.944 1.477 10.184 1.00 70.75 92 SER A CA 1
ATOM 689 C C . SER A 1 92 ? 12.255 1.098 11.642 1.00 70.75 92 SER A C 1
ATOM 691 O O . SER A 1 92 ? 11.382 1.248 12.497 1.00 70.75 92 SER A O 1
ATOM 693 N N . GLU A 1 93 ? 13.464 0.610 11.947 1.00 74.25 93 GLU A N 1
ATOM 694 C CA . GLU A 1 93 ? 13.881 0.227 13.306 1.00 74.25 93 GLU A CA 1
ATOM 695 C C . GLU A 1 93 ? 14.303 1.444 14.139 1.00 74.25 93 GLU A C 1
ATOM 697 O O . GLU A 1 93 ? 14.132 1.456 15.356 1.00 74.25 93 GLU A O 1
ATOM 702 N N . THR A 1 94 ? 14.818 2.492 13.488 1.00 65.38 94 THR A N 1
ATOM 703 C CA . THR A 1 94 ? 15.375 3.680 14.154 1.00 65.38 94 THR A CA 1
ATOM 704 C C . THR A 1 94 ? 14.339 4.755 14.490 1.00 65.38 94 THR A C 1
ATOM 706 O O . THR A 1 94 ? 14.691 5.769 15.089 1.00 65.38 94 THR A O 1
ATOM 709 N N . GLY A 1 95 ? 13.068 4.569 14.116 1.00 64.88 95 GLY A N 1
ATOM 710 C CA . GLY A 1 95 ? 11.992 5.507 14.438 1.00 64.88 95 GLY A CA 1
ATOM 711 C C . GLY A 1 95 ? 10.843 5.520 13.430 1.00 64.88 95 GLY A C 1
ATOM 712 O O . GLY A 1 95 ? 10.762 4.688 12.527 1.00 64.88 95 GLY A O 1
ATOM 713 N N . GLN A 1 96 ? 9.928 6.479 13.600 1.00 74.75 96 GLN A N 1
ATOM 714 C CA . GLN A 1 96 ? 8.827 6.702 12.664 1.00 74.75 96 GLN A CA 1
ATOM 715 C C . GLN A 1 96 ? 9.351 7.384 11.396 1.00 74.75 96 GLN A C 1
ATOM 717 O O . GLN A 1 96 ? 9.933 8.466 11.457 1.00 74.75 96 GLN A O 1
ATOM 722 N N . LEU A 1 97 ? 9.116 6.760 10.244 1.00 71.25 97 LEU A N 1
ATOM 723 C CA . LEU A 1 97 ? 9.455 7.347 8.950 1.00 71.25 97 LEU A CA 1
ATOM 724 C C . LEU A 1 97 ? 8.426 8.418 8.557 1.00 71.25 97 LEU A C 1
ATOM 726 O O . LEU A 1 97 ? 7.241 8.258 8.878 1.00 71.25 97 LEU A O 1
ATOM 730 N N . PRO A 1 98 ? 8.841 9.489 7.849 1.00 70.69 98 PRO A N 1
ATOM 731 C CA . PRO A 1 98 ? 7.899 10.467 7.325 1.00 70.69 98 PRO A CA 1
ATOM 732 C C . PRO A 1 98 ? 6.871 9.766 6.423 1.00 70.69 98 PRO A C 1
ATOM 734 O O . PRO A 1 98 ? 7.242 8.882 5.641 1.00 70.69 98 PRO A O 1
ATOM 737 N N . PRO A 1 99 ? 5.577 10.115 6.529 1.00 73.25 99 PRO A N 1
ATOM 738 C CA . PRO A 1 99 ? 4.550 9.476 5.726 1.00 73.25 99 PRO A CA 1
ATOM 739 C C . PRO A 1 99 ? 4.780 9.798 4.250 1.00 73.25 99 PRO A C 1
ATOM 741 O O . PRO A 1 99 ? 4.932 10.957 3.864 1.00 73.25 99 PRO A O 1
ATOM 744 N N . VAL A 1 100 ? 4.768 8.765 3.411 1.00 71.62 100 VAL A N 1
ATOM 745 C CA . VAL A 1 100 ? 4.752 8.948 1.956 1.00 71.62 100 VAL A CA 1
ATOM 746 C C . VAL A 1 100 ? 3.422 9.593 1.526 1.00 71.62 100 VAL A C 1
ATOM 748 O O . VAL A 1 100 ? 2.449 9.510 2.282 1.00 71.62 100 VAL A O 1
ATOM 751 N N . PRO A 1 101 ? 3.318 10.210 0.331 1.00 75.00 101 PRO A N 1
ATOM 752 C CA . PRO A 1 101 ? 2.135 10.980 -0.069 1.00 75.00 101 PRO A CA 1
ATOM 753 C C . PRO A 1 101 ? 0.793 10.260 0.126 1.00 75.00 101 PRO A C 1
ATOM 755 O O . PRO A 1 101 ? -0.154 10.860 0.630 1.00 75.00 101 PRO A O 1
ATOM 758 N N . HIS A 1 102 ? 0.706 8.963 -0.191 1.00 74.62 102 HIS A N 1
ATOM 759 C CA . HIS A 1 102 ? -0.526 8.191 0.024 1.00 74.62 102 HIS A CA 1
ATOM 760 C C . HIS A 1 102 ? -0.830 7.919 1.497 1.00 74.62 102 HIS A C 1
ATOM 762 O O . HIS A 1 102 ? -1.992 7.960 1.887 1.00 74.62 102 HIS A O 1
ATOM 768 N N . THR A 1 103 ? 0.185 7.694 2.333 1.00 81.19 103 THR A N 1
ATOM 769 C CA . THR A 1 103 ? -0.012 7.607 3.786 1.00 81.19 103 THR A CA 1
ATOM 770 C C . THR A 1 103 ? -0.464 8.953 4.349 1.00 81.19 103 THR A C 1
ATOM 772 O O . THR A 1 103 ? -1.370 8.995 5.175 1.00 81.19 103 THR A O 1
ATOM 775 N N . ALA A 1 104 ? 0.113 10.060 3.873 1.00 79.69 104 ALA A N 1
ATOM 776 C CA . ALA A 1 104 ? -0.297 11.403 4.272 1.00 79.69 104 ALA A CA 1
ATOM 777 C C . ALA A 1 104 ? -1.744 11.712 3.848 1.00 79.69 104 ALA A C 1
ATOM 779 O O . ALA A 1 104 ? -2.484 12.334 4.606 1.00 79.69 104 ALA A O 1
ATOM 780 N N . ALA A 1 105 ? -2.169 11.242 2.671 1.00 78.75 105 ALA A N 1
ATOM 781 C CA . ALA A 1 105 ? -3.559 11.329 2.238 1.00 78.75 105 ALA A CA 1
ATOM 782 C C . ALA A 1 105 ? -4.491 10.518 3.148 1.00 78.75 105 ALA A C 1
ATOM 784 O O . ALA A 1 105 ? -5.445 11.074 3.678 1.00 78.75 105 ALA A O 1
ATOM 785 N N . ALA A 1 106 ? -4.164 9.254 3.431 1.00 85.12 106 ALA A N 1
ATOM 786 C CA . ALA A 1 106 ? -4.958 8.423 4.337 1.00 85.12 106 ALA A CA 1
ATOM 787 C C . ALA A 1 106 ? -5.076 9.024 5.749 1.00 85.12 106 ALA A C 1
ATOM 789 O O . ALA A 1 106 ? -6.149 8.991 6.341 1.00 85.12 106 ALA A O 1
ATOM 790 N N . LEU A 1 107 ? -3.995 9.611 6.273 1.00 86.69 107 LEU A N 1
ATOM 791 C CA . LEU A 1 107 ? -3.991 10.320 7.557 1.00 86.69 107 LEU A CA 1
ATOM 792 C C . LEU A 1 107 ? -4.900 11.556 7.573 1.00 86.69 107 LEU A C 1
ATOM 794 O O . LEU A 1 107 ? -5.418 11.908 8.627 1.00 86.69 107 LEU A O 1
ATOM 798 N N . ARG A 1 108 ? -5.060 12.229 6.431 1.00 87.19 108 ARG A N 1
ATOM 799 C CA . ARG A 1 108 ? -5.926 13.404 6.290 1.00 87.19 108 ARG A CA 1
ATOM 800 C C . ARG A 1 108 ? -7.391 13.011 6.097 1.00 87.19 108 ARG A C 1
ATOM 802 O O . ARG A 1 108 ? -8.269 13.683 6.627 1.00 87.19 108 ARG A O 1
ATOM 809 N N . ASP A 1 109 ? -7.639 11.962 5.319 1.00 86.25 109 ASP A N 1
ATOM 810 C CA . ASP A 1 109 ? -8.980 11.606 4.849 1.00 86.25 109 ASP A CA 1
ATOM 811 C C . ASP A 1 109 ? -9.714 10.666 5.828 1.00 86.25 109 ASP A C 1
ATOM 813 O O . ASP A 1 109 ? -10.936 10.545 5.775 1.00 86.25 109 ASP A O 1
ATOM 817 N N . LEU A 1 110 ? -8.991 10.025 6.753 1.00 88.94 110 LEU A N 1
ATOM 818 C CA . LEU A 1 110 ? -9.552 9.200 7.826 1.00 88.94 110 LEU A CA 1
ATOM 819 C C . LEU A 1 110 ? -9.373 9.882 9.189 1.00 88.94 110 LEU A C 1
ATOM 821 O O . LEU A 1 110 ? -8.380 10.579 9.395 1.00 88.94 110 LEU A O 1
ATOM 825 N N . PRO A 1 111 ? -10.250 9.615 10.178 1.00 88.69 111 PRO A N 1
ATOM 826 C CA . PRO A 1 111 ? -10.054 10.039 11.567 1.00 88.69 111 PRO A CA 1
ATOM 827 C C . PRO A 1 111 ? -8.982 9.172 12.261 1.00 88.69 111 PRO A C 1
ATOM 829 O O . PRO A 1 111 ? -9.225 8.516 13.279 1.00 88.69 111 PRO A O 1
ATOM 832 N N . ALA A 1 112 ? -7.790 9.124 11.665 1.00 90.06 112 ALA A N 1
ATOM 833 C CA . ALA A 1 112 ? -6.682 8.298 12.099 1.00 90.06 112 ALA A CA 1
ATOM 834 C C . ALA A 1 112 ? -6.064 8.857 13.386 1.00 90.06 112 ALA A C 1
ATOM 836 O O . ALA A 1 112 ? -5.577 9.984 13.422 1.00 90.06 112 ALA A O 1
ATOM 837 N N . ARG A 1 113 ? -6.040 8.048 14.449 1.00 90.38 113 ARG A N 1
ATOM 838 C CA . ARG A 1 113 ? -5.419 8.418 15.730 1.00 90.38 113 ARG A CA 1
ATOM 839 C C . ARG A 1 113 ? -3.897 8.376 15.674 1.00 90.38 113 ARG A C 1
ATOM 841 O O . ARG A 1 113 ? -3.236 9.211 16.280 1.00 90.38 113 ARG A O 1
ATOM 848 N N . ARG A 1 114 ? -3.343 7.378 14.982 1.00 89.12 114 ARG A N 1
ATOM 849 C CA . ARG A 1 114 ? -1.897 7.201 14.799 1.00 89.12 114 ARG A CA 1
ATOM 850 C C . ARG A 1 114 ? -1.587 6.363 13.565 1.00 89.12 114 ARG A C 1
ATOM 852 O O . ARG A 1 114 ? -2.418 5.582 13.096 1.00 89.12 114 ARG A O 1
ATOM 859 N N . HIS A 1 115 ? -0.355 6.512 13.093 1.00 93.12 115 HIS A N 1
ATOM 860 C CA . HIS A 1 115 ? 0.252 5.709 12.040 1.00 93.12 115 HIS A CA 1
ATOM 861 C C . HIS A 1 115 ? 1.600 5.163 12.511 1.00 93.12 115 HIS A C 1
ATOM 863 O O . HIS A 1 115 ? 2.330 5.858 13.216 1.00 93.12 115 HIS A O 1
ATOM 869 N N . VAL A 1 116 ? 1.924 3.930 12.121 1.00 92.62 116 VAL A N 1
ATOM 870 C CA . VAL A 1 116 ? 3.235 3.313 12.357 1.00 92.62 116 VAL A CA 1
ATOM 871 C C . VAL A 1 116 ? 3.784 2.686 11.081 1.00 92.62 116 VAL A C 1
ATOM 873 O O . VAL A 1 116 ? 3.033 2.132 10.279 1.00 92.62 116 VAL A O 1
ATOM 876 N N . THR A 1 117 ? 5.100 2.732 10.898 1.00 91.56 117 THR A N 1
ATOM 877 C CA . THR A 1 117 ? 5.777 2.025 9.803 1.00 91.56 117 THR A CA 1
ATOM 878 C C . THR A 1 117 ? 6.603 0.856 10.341 1.00 91.56 117 THR A C 1
ATOM 880 O O . THR A 1 117 ? 7.510 1.046 11.159 1.00 91.56 117 THR A O 1
ATOM 883 N N . PHE A 1 118 ? 6.286 -0.354 9.878 1.00 92.62 118 PHE A N 1
ATOM 884 C CA . PHE A 1 118 ? 7.027 -1.591 10.135 1.00 92.62 118 PHE A CA 1
ATOM 885 C C . PHE A 1 118 ? 7.873 -1.972 8.922 1.00 92.62 118 PHE A C 1
ATOM 887 O O . PHE A 1 118 ? 7.530 -1.602 7.804 1.00 92.62 118 PHE A O 1
ATOM 894 N N . GLY A 1 119 ? 8.917 -2.779 9.116 1.00 86.94 119 GLY A N 1
ATOM 895 C CA . GLY A 1 119 ? 9.706 -3.303 8.002 1.00 86.94 119 GLY A CA 1
ATOM 896 C C . GLY A 1 119 ? 8.872 -4.115 7.006 1.00 86.94 119 GLY A C 1
ATOM 897 O O . GLY A 1 119 ? 7.765 -4.580 7.297 1.00 86.94 119 GLY A O 1
ATOM 898 N N . GLY A 1 120 ? 9.382 -4.240 5.786 1.00 86.12 120 GLY A N 1
ATOM 899 C CA . GLY A 1 120 ? 8.792 -5.069 4.739 1.00 86.12 120 GLY A CA 1
ATOM 900 C C . GLY A 1 120 ? 9.425 -6.458 4.681 1.00 86.12 120 GLY A C 1
ATOM 901 O O . GLY A 1 120 ? 10.482 -6.705 5.261 1.00 86.12 120 GLY A O 1
ATOM 902 N N . ARG A 1 121 ? 8.790 -7.363 3.933 1.00 86.69 121 ARG A N 1
ATOM 903 C CA . ARG A 1 121 ? 9.385 -8.646 3.544 1.00 86.69 121 ARG A CA 1
ATOM 904 C C . ARG A 1 121 ? 9.400 -8.772 2.033 1.00 86.69 121 ARG A C 1
ATOM 906 O O . ARG A 1 121 ? 8.381 -8.556 1.382 1.00 86.69 121 ARG A O 1
ATOM 913 N N . MET A 1 122 ? 10.541 -9.202 1.518 1.00 75.62 122 MET A N 1
ATOM 914 C CA . MET A 1 122 ? 10.768 -9.536 0.123 1.00 75.62 122 MET A CA 1
ATOM 915 C C . MET A 1 122 ? 11.299 -10.964 0.033 1.00 75.62 122 MET A C 1
ATOM 917 O O . MET A 1 122 ? 12.330 -11.277 0.630 1.00 75.62 122 MET A O 1
ATOM 921 N N . THR A 1 123 ? 10.606 -11.839 -0.696 1.00 66.88 123 THR A N 1
ATOM 922 C CA . THR A 1 123 ? 11.094 -13.204 -0.935 1.00 66.88 123 THR A CA 1
ATOM 923 C C . THR A 1 123 ? 12.027 -13.244 -2.145 1.00 66.88 123 THR A C 1
ATOM 925 O O . THR A 1 123 ? 11.816 -12.503 -3.104 1.00 66.88 123 THR A O 1
ATOM 928 N N . PRO A 1 124 ? 13.029 -14.141 -2.159 1.00 55.38 124 PRO A N 1
ATOM 929 C CA . PRO A 1 124 ? 13.878 -14.351 -3.334 1.00 55.38 124 PRO A CA 1
ATOM 930 C C . PRO A 1 124 ? 13.106 -14.861 -4.559 1.00 55.38 124 PRO A C 1
ATOM 932 O O . PRO A 1 124 ? 13.522 -14.610 -5.683 1.00 55.38 124 PRO A O 1
ATOM 935 N N . GLN A 1 125 ? 11.980 -15.558 -4.347 1.00 52.84 125 GLN A N 1
ATOM 936 C CA . GLN A 1 125 ? 11.063 -15.987 -5.412 1.00 52.84 125 GLN A CA 1
ATOM 937 C C . GLN A 1 125 ? 9.987 -14.940 -5.734 1.00 52.84 125 GLN A C 1
ATOM 939 O O . GLN A 1 125 ? 8.947 -15.284 -6.292 1.00 52.84 125 GLN A O 1
ATOM 944 N N . ALA A 1 126 ? 10.153 -13.678 -5.335 1.00 53.22 126 ALA A N 1
ATOM 945 C CA . ALA A 1 126 ? 9.250 -12.646 -5.810 1.00 53.22 126 ALA A CA 1
ATOM 946 C C . ALA A 1 126 ? 9.500 -12.418 -7.310 1.00 53.22 126 ALA A C 1
ATOM 948 O O . ALA A 1 126 ? 10.625 -12.154 -7.730 1.00 53.22 126 ALA A O 1
ATOM 949 N N . HIS A 1 127 ? 8.450 -12.542 -8.117 1.00 45.59 127 HIS A N 1
ATOM 950 C CA . HIS A 1 127 ? 8.497 -12.351 -9.567 1.00 45.59 127 HIS A CA 1
ATOM 951 C C . HIS A 1 127 ? 7.948 -10.956 -9.933 1.00 45.59 127 HIS A C 1
ATOM 953 O O . HIS A 1 127 ? 7.414 -10.245 -9.076 1.00 45.59 127 HIS A O 1
ATOM 959 N N . GLY A 1 128 ? 8.113 -10.527 -11.186 1.00 46.06 128 GLY A N 1
ATOM 960 C CA . GLY A 1 128 ? 7.638 -9.216 -11.650 1.00 46.06 128 GLY A CA 1
ATOM 961 C C . GLY A 1 128 ? 8.372 -8.024 -11.014 1.00 46.06 128 GLY A C 1
ATOM 962 O O . GLY A 1 128 ? 9.542 -8.123 -10.624 1.00 46.06 128 GLY A O 1
ATOM 963 N N . TRP A 1 129 ? 7.692 -6.876 -10.894 1.00 37.53 129 TRP A N 1
ATOM 964 C CA . TRP A 1 129 ? 8.309 -5.608 -10.467 1.00 37.53 129 TRP A CA 1
ATOM 965 C C . TRP A 1 129 ? 8.933 -5.626 -9.050 1.00 37.53 129 TRP A C 1
ATOM 967 O O . TRP A 1 129 ? 9.834 -4.848 -8.765 1.00 37.53 129 TRP A O 1
ATOM 977 N N . ILE A 1 130 ? 8.528 -6.544 -8.169 1.00 48.56 130 ILE A N 1
ATOM 978 C CA . ILE A 1 130 ? 8.784 -6.551 -6.705 1.00 48.56 130 ILE A CA 1
ATOM 979 C C . ILE A 1 130 ? 10.047 -7.362 -6.556 1.00 48.56 130 ILE A C 1
ATOM 981 O O . ILE A 1 130 ? 10.956 -6.932 -5.861 1.00 48.56 130 ILE A O 1
ATOM 985 N N . GLY A 1 131 ? 10.136 -8.470 -7.301 1.00 50.09 131 GLY A N 1
ATOM 986 C CA . GLY A 1 131 ? 11.385 -9.166 -7.542 1.00 50.09 131 GLY A CA 1
ATOM 987 C C . GLY A 1 131 ? 12.457 -8.218 -8.059 1.00 50.09 131 GLY A C 1
ATOM 988 O O . GLY A 1 131 ? 13.538 -8.174 -7.492 1.00 50.09 131 GLY A O 1
ATOM 989 N N . TYR A 1 132 ? 12.165 -7.405 -9.080 1.00 47.62 132 TYR A N 1
ATOM 990 C CA . TYR A 1 132 ? 13.140 -6.454 -9.629 1.00 47.62 132 TYR A CA 1
ATOM 991 C C . TYR A 1 132 ? 13.574 -5.366 -8.627 1.00 47.62 132 TYR A C 1
ATOM 993 O O . TYR A 1 132 ? 14.771 -5.239 -8.370 1.00 47.62 132 TYR A O 1
ATOM 1001 N N . LEU A 1 133 ? 12.634 -4.647 -7.996 1.00 49.56 133 LEU A N 1
ATOM 1002 C CA . LEU A 1 133 ? 12.932 -3.653 -6.946 1.00 49.56 133 LEU A CA 1
ATOM 1003 C C . LEU A 1 133 ? 13.623 -4.277 -5.720 1.00 49.56 133 LEU A C 1
ATOM 1005 O O . LEU A 1 133 ? 14.422 -3.629 -5.050 1.00 49.56 133 LEU A O 1
ATOM 1009 N N . GLY A 1 134 ? 13.326 -5.543 -5.434 1.00 49.91 134 GLY A N 1
ATOM 1010 C CA . GLY A 1 134 ? 13.843 -6.315 -4.312 1.00 49.91 134 GLY A CA 1
ATOM 1011 C C . GLY A 1 134 ? 15.120 -7.104 -4.594 1.00 49.91 134 GLY A C 1
ATOM 1012 O O . GLY A 1 134 ? 15.673 -7.671 -3.657 1.00 49.91 134 GLY A O 1
ATOM 1013 N N . ARG A 1 135 ? 15.636 -7.137 -5.834 1.00 53.19 135 ARG A N 1
ATOM 1014 C CA . ARG A 1 135 ? 16.810 -7.956 -6.220 1.00 53.19 135 ARG A CA 1
ATOM 1015 C C . ARG A 1 135 ? 18.065 -7.641 -5.401 1.00 53.19 135 ARG A C 1
ATOM 1017 O O . ARG A 1 135 ? 18.905 -8.516 -5.227 1.00 53.19 135 ARG A O 1
ATOM 1024 N N . ARG A 1 136 ? 18.193 -6.408 -4.895 1.00 50.62 136 ARG A N 1
ATOM 1025 C CA . ARG A 1 136 ? 19.292 -5.968 -4.012 1.00 50.62 136 ARG A CA 1
ATOM 1026 C C . ARG A 1 136 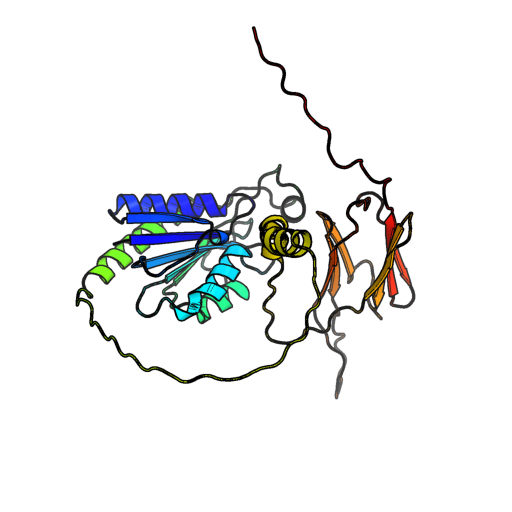? 18.907 -5.875 -2.528 1.00 50.62 136 ARG A C 1
ATOM 1028 O O . ARG A 1 136 ? 19.775 -5.603 -1.706 1.00 50.62 136 ARG A O 1
ATOM 1035 N N . SER A 1 137 ? 17.643 -6.132 -2.194 1.00 59.41 137 SER A N 1
ATOM 1036 C CA . SER A 1 137 ? 17.051 -5.929 -0.860 1.00 59.41 137 SER A CA 1
ATOM 1037 C C . SER A 1 137 ? 16.162 -7.107 -0.434 1.00 59.41 137 SER A C 1
ATOM 1039 O O . SER A 1 137 ? 15.197 -6.935 0.310 1.00 59.41 137 SER A O 1
ATOM 1041 N N . ALA A 1 138 ? 16.456 -8.314 -0.928 1.00 65.50 138 ALA A N 1
ATOM 1042 C CA . ALA A 1 138 ? 15.757 -9.527 -0.522 1.00 65.50 138 ALA A CA 1
ATOM 1043 C C . ALA A 1 138 ? 16.023 -9.795 0.966 1.00 65.50 138 ALA A C 1
ATOM 1045 O O . ALA A 1 138 ? 17.170 -9.779 1.414 1.00 65.50 138 ALA A O 1
ATOM 1046 N N . GLY A 1 139 ? 14.963 -10.027 1.735 1.00 77.12 139 GLY A N 1
ATOM 1047 C CA . GLY A 1 139 ? 15.056 -10.147 3.183 1.00 77.12 139 GLY A CA 1
ATOM 1048 C C . GLY A 1 139 ? 13.720 -9.925 3.878 1.00 77.12 139 GLY A C 1
ATOM 1049 O O . GLY A 1 139 ? 12.761 -9.415 3.295 1.00 77.12 139 GLY A O 1
ATOM 1050 N N . ASP A 1 140 ? 13.663 -10.327 5.142 1.00 87.75 140 ASP A N 1
ATOM 1051 C CA . ASP A 1 140 ? 12.566 -9.999 6.044 1.00 87.75 140 ASP A CA 1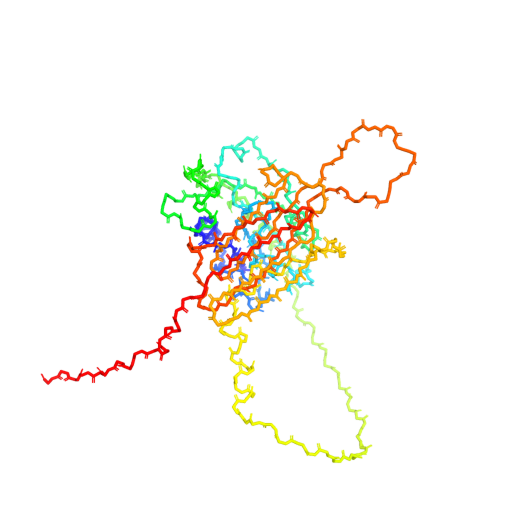
ATOM 1052 C C . ASP A 1 140 ? 13.080 -9.011 7.091 1.00 87.75 140 ASP A C 1
ATOM 1054 O O . ASP A 1 140 ? 13.953 -9.343 7.891 1.00 87.75 140 ASP A O 1
ATOM 1058 N N . PHE A 1 141 ? 12.556 -7.790 7.047 1.00 87.69 141 PHE A N 1
ATOM 1059 C CA . PHE A 1 141 ? 12.904 -6.704 7.965 1.00 87.69 141 PHE A CA 1
ATOM 1060 C C . PHE A 1 141 ? 11.789 -6.458 8.983 1.00 87.69 141 PHE A C 1
ATOM 1062 O O . PHE A 1 141 ? 11.796 -5.470 9.717 1.00 87.69 141 PHE A O 1
ATOM 1069 N N . ARG A 1 142 ? 10.776 -7.329 9.011 1.00 91.31 142 ARG A N 1
ATOM 1070 C CA . ARG A 1 142 ? 9.691 -7.244 9.981 1.00 91.31 142 ARG A CA 1
ATOM 1071 C C . ARG A 1 142 ? 10.183 -7.728 11.335 1.00 91.31 142 ARG A C 1
ATOM 1073 O O . ARG A 1 142 ? 10.813 -8.775 11.441 1.00 91.31 142 ARG A O 1
ATOM 1080 N N . ASP A 1 143 ? 9.785 -7.011 12.378 1.00 92.44 143 ASP A N 1
ATOM 1081 C CA . ASP A 1 143 ? 9.963 -7.432 13.764 1.00 92.44 143 ASP A CA 1
ATOM 1082 C C . ASP A 1 143 ? 8.597 -7.824 14.361 1.00 92.44 143 ASP A C 1
ATOM 1084 O O . ASP A 1 143 ? 7.789 -6.945 14.696 1.00 92.44 143 ASP A O 1
ATOM 1088 N N . PRO A 1 144 ? 8.312 -9.132 14.520 1.00 93.38 144 PRO A N 1
ATOM 1089 C CA . PRO A 1 144 ? 7.064 -9.597 15.111 1.00 93.38 144 PRO A CA 1
ATOM 1090 C C . PRO A 1 144 ? 6.849 -9.088 16.539 1.00 93.38 144 PRO A C 1
ATOM 1092 O O . PRO A 1 144 ? 5.706 -8.864 16.934 1.00 93.38 144 PRO A O 1
ATOM 1095 N N . ASN A 1 145 ? 7.909 -8.890 17.328 1.00 95.31 145 ASN A N 1
ATOM 1096 C CA . ASN A 1 145 ? 7.783 -8.410 18.703 1.00 95.31 145 ASN A CA 1
ATOM 1097 C C . ASN A 1 145 ? 7.342 -6.948 18.728 1.00 95.31 145 ASN A C 1
ATOM 1099 O O . ASN A 1 145 ? 6.436 -6.607 19.491 1.00 95.31 145 ASN A O 1
ATOM 1103 N N . ARG A 1 146 ? 7.909 -6.111 17.849 1.00 94.44 146 ARG A N 1
ATOM 1104 C CA . ARG A 1 146 ? 7.500 -4.708 17.686 1.00 94.44 146 ARG A CA 1
ATOM 1105 C C . ARG A 1 146 ? 6.058 -4.585 17.197 1.00 94.44 146 ARG A C 1
ATOM 1107 O O . ARG A 1 146 ? 5.295 -3.801 17.758 1.00 94.44 146 ARG A O 1
ATOM 1114 N N . VAL A 1 147 ? 5.657 -5.392 16.209 1.00 96.25 147 VAL A N 1
ATOM 1115 C CA . VAL A 1 147 ? 4.262 -5.425 15.727 1.00 96.25 147 VAL A CA 1
ATOM 1116 C C . VAL A 1 147 ? 3.311 -5.816 16.858 1.00 96.25 147 VAL A C 1
ATOM 1118 O O . VAL A 1 147 ? 2.294 -5.157 17.075 1.00 96.25 147 VAL A O 1
ATOM 1121 N N . ARG A 1 148 ? 3.650 -6.864 17.618 1.00 97.50 148 ARG A N 1
ATOM 1122 C CA . ARG A 1 148 ? 2.819 -7.328 18.735 1.00 97.50 148 ARG A CA 1
ATOM 1123 C C . ARG A 1 148 ? 2.751 -6.316 19.877 1.00 97.50 148 ARG A C 1
ATOM 1125 O O . ARG A 1 148 ? 1.691 -6.153 20.468 1.00 97.50 148 ARG A O 1
ATOM 1132 N N . ALA A 1 149 ? 3.852 -5.636 20.191 1.00 96.44 149 ALA A N 1
ATOM 1133 C CA . ALA A 1 149 ? 3.873 -4.585 21.206 1.00 96.44 149 ALA A CA 1
ATOM 1134 C C . ALA A 1 149 ? 2.923 -3.440 20.837 1.00 96.44 149 ALA A C 1
ATOM 1136 O O . ALA A 1 149 ? 2.038 -3.105 21.623 1.00 96.44 149 ALA A O 1
ATOM 1137 N N . TRP A 1 150 ? 3.017 -2.944 19.601 1.00 96.06 150 TRP A N 1
ATOM 1138 C CA . TRP A 1 150 ? 2.112 -1.917 19.090 1.00 96.06 150 TRP A CA 1
ATOM 1139 C C . TRP A 1 150 ? 0.642 -2.367 19.107 1.00 96.06 150 TRP A C 1
ATOM 1141 O O . TRP A 1 150 ? -0.248 -1.606 19.493 1.00 96.06 150 TRP A O 1
ATOM 1151 N N . ALA A 1 151 ? 0.374 -3.626 18.751 1.00 97.44 151 ALA A N 1
ATOM 1152 C CA . ALA A 1 151 ? -0.974 -4.187 18.777 1.00 97.44 151 ALA A CA 1
ATOM 1153 C C . ALA A 1 151 ? -1.545 -4.339 20.202 1.00 97.44 151 ALA A C 1
ATOM 1155 O O . ALA A 1 151 ? -2.754 -4.213 20.392 1.00 97.44 151 ALA A O 1
ATOM 1156 N N . ARG A 1 152 ? -0.706 -4.557 21.224 1.00 97.69 152 ARG A N 1
ATOM 1157 C CA . ARG A 1 152 ? -1.146 -4.552 22.631 1.00 97.69 152 ARG A CA 1
ATOM 1158 C C . ARG A 1 152 ? -1.515 -3.154 23.117 1.00 97.69 152 ARG A C 1
ATOM 1160 O O . ARG A 1 152 ? -2.537 -2.998 23.779 1.00 97.69 152 ARG A O 1
ATOM 1167 N N . GLU A 1 153 ? -0.734 -2.141 22.752 1.00 95.69 153 GLU A N 1
ATOM 1168 C CA . GLU A 1 153 ? -1.090 -0.740 23.024 1.00 95.69 153 GLU A CA 1
ATOM 1169 C C . GLU A 1 153 ? -2.407 -0.368 22.337 1.00 95.69 153 GLU A C 1
ATOM 1171 O O . GLU A 1 153 ? -3.287 0.235 22.944 1.00 95.69 153 GLU A O 1
ATOM 1176 N N . LEU A 1 154 ? -2.576 -0.804 21.084 1.00 94.38 154 LEU A N 1
ATOM 1177 C CA . LEU A 1 154 ? -3.800 -0.608 20.312 1.00 94.38 154 LEU A CA 1
ATOM 1178 C C . LEU A 1 154 ? -5.012 -1.224 21.017 1.00 94.38 154 LEU A C 1
ATOM 1180 O O . LEU A 1 154 ? -6.043 -0.570 21.146 1.00 94.38 154 LEU A O 1
ATOM 1184 N N . ALA A 1 155 ? -4.884 -2.466 21.489 1.00 95.81 155 ALA A N 1
ATOM 1185 C CA . ALA A 1 155 ? -5.945 -3.129 22.234 1.00 95.81 155 ALA A CA 1
ATOM 1186 C C . ALA A 1 155 ? -6.336 -2.333 23.486 1.00 95.81 155 ALA A C 1
ATOM 1188 O O . ALA A 1 155 ? -7.523 -2.133 23.737 1.00 95.81 155 ALA A O 1
ATOM 1189 N N . ALA A 1 156 ? -5.347 -1.848 24.243 1.00 94.12 156 ALA A N 1
ATOM 1190 C CA . ALA A 1 156 ? -5.584 -1.043 25.436 1.00 94.12 156 ALA A CA 1
ATOM 1191 C C . ALA A 1 156 ? -6.316 0.271 25.108 1.00 94.12 156 ALA A C 1
ATOM 1193 O O . ALA A 1 156 ? -7.268 0.626 25.801 1.00 94.12 156 ALA A O 1
ATOM 1194 N N . GLU A 1 157 ? -5.936 0.957 24.025 1.00 92.94 157 GLU A N 1
ATOM 1195 C CA . GLU A 1 157 ? -6.615 2.174 23.558 1.00 92.94 157 GLU A CA 1
ATOM 1196 C C . GLU A 1 157 ? -8.072 1.916 23.142 1.00 92.94 157 GLU A C 1
ATOM 1198 O O . GLU A 1 157 ? -8.955 2.712 23.471 1.00 92.94 157 GLU A O 1
ATOM 1203 N N . ILE A 1 158 ? -8.335 0.815 22.427 1.00 91.75 158 ILE A N 1
ATOM 1204 C CA . ILE A 1 158 ? -9.691 0.428 22.008 1.00 91.75 158 ILE A CA 1
ATOM 1205 C C . ILE A 1 158 ? -10.551 0.138 23.242 1.00 91.75 158 ILE A C 1
ATOM 1207 O O . ILE A 1 158 ? -11.645 0.685 23.375 1.00 91.75 158 ILE A O 1
ATOM 1211 N N . LEU A 1 159 ? -10.042 -0.675 24.171 1.00 91.62 159 LEU A N 1
ATOM 1212 C CA . LEU A 1 159 ? -10.739 -1.039 25.408 1.00 91.62 159 LEU A CA 1
ATOM 1213 C C . LEU A 1 159 ? -11.015 0.176 26.300 1.00 91.62 159 LEU A C 1
ATOM 1215 O O . LEU A 1 159 ? -12.112 0.290 26.843 1.00 91.62 159 LEU A O 1
ATOM 1219 N N . ALA A 1 160 ? -10.071 1.116 26.396 1.00 87.06 160 ALA A N 1
ATOM 1220 C CA . ALA A 1 160 ? -10.267 2.365 27.128 1.00 87.06 160 ALA A CA 1
ATOM 1221 C C . ALA A 1 160 ? -11.300 3.290 26.452 1.00 87.06 160 ALA A C 1
ATOM 1223 O O . ALA A 1 160 ? -12.069 3.960 27.137 1.00 87.06 160 ALA A O 1
ATOM 1224 N N . GLY A 1 161 ? -11.346 3.314 25.114 1.00 75.62 161 GLY A N 1
ATOM 1225 C CA . GLY A 1 161 ? -12.307 4.108 24.340 1.00 75.62 161 GLY A CA 1
ATOM 1226 C C . GLY A 1 161 ? -13.733 3.541 24.319 1.00 75.62 161 GLY A C 1
ATOM 1227 O O . GLY A 1 161 ? -14.687 4.303 24.178 1.00 75.62 161 GLY A O 1
ATOM 1228 N N . GLY A 1 162 ? -13.895 2.228 24.503 1.00 58.28 162 GLY A N 1
ATOM 1229 C CA . GLY A 1 162 ? -15.188 1.530 24.496 1.00 58.28 162 GLY A CA 1
ATOM 1230 C C . GLY A 1 162 ? -16.089 1.781 25.711 1.00 58.28 162 GLY A C 1
ATOM 1231 O O . GLY A 1 162 ? -17.247 1.367 25.708 1.00 58.28 162 GLY A O 1
ATOM 1232 N N . GLY A 1 163 ? -15.594 2.465 26.750 1.00 42.97 163 GLY A N 1
ATOM 1233 C CA . GLY A 1 163 ? -16.363 2.787 27.960 1.00 42.97 163 GLY A CA 1
ATOM 1234 C C . GLY A 1 163 ? -17.377 3.927 27.800 1.00 42.97 163 GLY A C 1
ATOM 1235 O O . GLY A 1 163 ? -18.187 4.147 28.698 1.00 42.97 163 GLY A O 1
ATOM 1236 N N . ALA A 1 164 ? -17.357 4.651 26.676 1.00 42.78 164 ALA A N 1
ATOM 1237 C CA . ALA A 1 164 ? -18.133 5.874 26.488 1.00 42.78 164 ALA A CA 1
ATOM 1238 C C . ALA A 1 164 ? -18.862 5.922 25.134 1.00 42.78 164 ALA A C 1
ATOM 1240 O O . ALA A 1 164 ? -18.631 6.837 24.359 1.00 42.78 164 ALA A O 1
ATOM 1241 N N . SER A 1 165 ? -19.743 4.962 24.834 1.00 37.62 165 SER A N 1
ATOM 1242 C CA . SER A 1 165 ? -20.954 5.222 24.030 1.00 37.62 165 SER A CA 1
ATOM 1243 C C . SER A 1 165 ? -21.832 3.973 23.939 1.00 37.62 165 SER A C 1
ATOM 1245 O O . SER A 1 165 ? -21.589 3.060 23.154 1.00 37.62 165 SER A O 1
ATOM 1247 N N . ARG A 1 166 ? -22.902 3.941 24.733 1.00 39.84 166 ARG A N 1
ATOM 1248 C CA . ARG A 1 166 ? -24.092 3.138 24.439 1.00 39.84 166 ARG A CA 1
ATOM 1249 C C . ARG A 1 166 ? -25.319 3.989 24.753 1.00 39.84 166 ARG A C 1
ATOM 1251 O O . ARG A 1 166 ? -25.881 3.914 25.839 1.00 39.84 166 ARG A O 1
ATOM 1258 N N . ALA A 1 167 ? -25.716 4.816 23.793 1.00 31.33 167 ALA A N 1
ATOM 1259 C CA . ALA A 1 167 ? -27.067 5.358 23.718 1.00 31.33 167 ALA A CA 1
ATOM 1260 C C . ALA A 1 167 ? -27.666 4.914 22.378 1.00 31.33 167 ALA A C 1
ATOM 1262 O O . ALA A 1 167 ? -27.071 5.123 21.325 1.00 31.33 167 ALA A O 1
ATOM 1263 N N . GLY A 1 168 ? -28.782 4.189 22.469 1.00 28.20 168 GLY A N 1
ATOM 1264 C CA . GLY A 1 168 ? -29.448 3.485 21.376 1.00 28.20 168 GLY A CA 1
ATOM 1265 C C . GLY A 1 168 ? -30.151 4.378 20.342 1.00 28.20 168 GLY A C 1
ATOM 1266 O O . GLY A 1 168 ? -30.019 5.600 20.362 1.00 28.20 168 GLY A O 1
ATOM 1267 N N . PRO A 1 169 ? -30.892 3.749 19.413 1.00 36.41 169 PRO A N 1
ATOM 1268 C CA . PRO A 1 169 ? -31.201 4.299 18.101 1.00 36.41 169 PRO A CA 1
ATOM 1269 C C . PRO A 1 169 ? -32.388 5.265 18.143 1.00 36.41 169 PRO A C 1
ATOM 1271 O O . PRO A 1 169 ? -33.389 4.995 18.805 1.00 36.41 169 PRO A O 1
ATOM 1274 N N . MET A 1 170 ? -32.321 6.345 17.361 1.00 28.59 170 MET A N 1
ATOM 1275 C CA . MET A 1 170 ? -33.506 7.124 17.002 1.00 28.59 170 MET A CA 1
ATOM 1276 C C . MET A 1 170 ? -33.949 6.787 15.581 1.00 28.59 170 MET A C 1
ATOM 1278 O O . MET A 1 170 ? -33.273 7.050 14.590 1.00 28.59 170 MET A O 1
ATOM 1282 N N . THR A 1 171 ? -35.125 6.177 15.538 1.00 33.44 171 THR A N 1
ATOM 1283 C CA . THR A 1 171 ? -36.006 5.988 14.395 1.00 33.44 171 THR A CA 1
ATOM 1284 C C . THR A 1 171 ? -36.470 7.333 13.830 1.00 33.44 171 THR A C 1
ATOM 1286 O O . THR A 1 171 ? -36.787 8.261 14.570 1.00 33.44 171 THR A O 1
ATOM 1289 N N . GLY A 1 172 ? -36.562 7.427 12.503 1.00 28.08 172 GLY A N 1
ATOM 1290 C CA . GLY A 1 172 ? -37.043 8.622 11.811 1.00 28.08 172 GLY A CA 1
ATOM 1291 C C . GLY A 1 172 ? -37.462 8.312 10.380 1.00 28.08 172 GLY A C 1
ATOM 1292 O O . GLY A 1 172 ? -36.706 8.505 9.438 1.00 28.08 172 GLY A O 1
ATOM 1293 N N . ARG A 1 173 ? -38.676 7.781 10.237 1.00 29.59 173 ARG A N 1
ATOM 1294 C CA . ARG A 1 173 ? -39.387 7.547 8.975 1.00 29.59 173 ARG A CA 1
ATOM 1295 C C . ARG A 1 173 ? -39.965 8.884 8.494 1.00 29.59 173 ARG A C 1
ATOM 1297 O O . ARG A 1 173 ? -40.618 9.551 9.290 1.00 29.59 173 ARG A O 1
ATOM 1304 N N . SER A 1 174 ? -39.814 9.242 7.218 1.00 28.55 174 SER A N 1
ATOM 1305 C CA . SER A 1 174 ? -40.730 10.196 6.578 1.00 28.55 174 SER A CA 1
ATOM 1306 C C . SER A 1 174 ? -40.854 9.957 5.072 1.00 28.55 174 SER A C 1
ATOM 1308 O O . SER A 1 174 ? -39.872 9.832 4.347 1.00 28.55 174 SER A O 1
ATOM 1310 N N . THR A 1 175 ? -42.110 9.827 4.665 1.00 27.23 175 THR A N 1
ATOM 1311 C CA . THR A 1 175 ? -42.705 9.611 3.340 1.00 27.23 175 THR A CA 1
ATOM 1312 C C . THR A 1 175 ? -42.923 10.923 2.579 1.00 27.23 175 THR A C 1
ATOM 1314 O O . THR A 1 175 ? -43.055 11.943 3.243 1.00 27.23 175 THR A O 1
ATOM 1317 N N . LEU A 1 176 ? -43.045 10.857 1.237 1.00 30.31 176 LEU A N 1
ATOM 1318 C CA . LEU A 1 176 ? -43.845 11.686 0.282 1.00 30.31 176 LEU A CA 1
ATOM 1319 C C . LEU A 1 176 ? -43.312 11.358 -1.149 1.00 30.31 176 LEU A C 1
ATOM 1321 O O . LEU A 1 176 ? -42.142 11.606 -1.401 1.00 30.31 176 LEU A O 1
ATOM 1325 N N . THR A 1 177 ? -43.929 10.585 -2.063 1.00 26.78 177 THR A N 1
ATOM 1326 C CA . THR A 1 177 ? -45.170 10.719 -2.884 1.00 26.78 177 THR A CA 1
ATOM 1327 C C . THR A 1 177 ? -45.211 11.996 -3.757 1.00 26.78 177 THR A C 1
ATOM 1329 O O . THR A 1 177 ? -45.543 13.049 -3.236 1.00 26.78 177 THR A O 1
ATOM 1332 N N . GLY A 1 178 ? -44.740 11.984 -5.023 1.00 25.88 178 GLY A N 1
ATOM 1333 C CA . GLY A 1 178 ? -45.511 11.849 -6.299 1.00 25.88 178 GLY A CA 1
ATOM 1334 C C . GLY A 1 178 ? -45.589 13.206 -7.064 1.00 25.88 178 GLY A C 1
ATOM 1335 O O . GLY A 1 178 ? -45.383 14.206 -6.384 1.00 25.88 178 GLY A O 1
ATOM 1336 N N . PRO A 1 179 ? -45.882 13.337 -8.394 1.00 32.03 179 PRO A N 1
ATOM 1337 C CA . PRO A 1 179 ? -46.470 12.383 -9.355 1.00 32.03 179 PRO A CA 1
ATOM 1338 C C . PRO A 1 179 ? -45.750 12.288 -10.743 1.00 32.03 179 PRO A C 1
ATOM 1340 O O . PRO A 1 179 ? -44.665 12.825 -10.943 1.00 32.03 179 PRO A O 1
ATOM 1343 N N . ALA A 1 180 ? -46.371 11.576 -11.701 1.00 26.77 180 ALA A N 1
ATOM 1344 C CA . ALA A 1 180 ? -45.829 11.120 -12.992 1.00 26.77 180 ALA A CA 1
ATOM 1345 C C . ALA A 1 180 ? -46.581 11.634 -14.252 1.00 26.77 180 ALA A C 1
ATOM 1347 O O . ALA A 1 180 ? -47.784 11.880 -14.185 1.00 26.77 180 ALA A O 1
ATOM 1348 N N . GLY A 1 181 ? -45.883 11.621 -15.409 1.00 23.84 181 GLY A N 1
ATOM 1349 C CA . GLY A 1 181 ? -46.402 11.379 -16.784 1.00 23.84 181 GLY A CA 1
ATOM 1350 C C . GLY A 1 181 ? -46.150 12.488 -17.842 1.00 23.84 181 GLY A C 1
ATOM 1351 O O . GLY A 1 181 ? -46.036 13.642 -17.443 1.00 23.84 181 GLY A O 1
ATOM 1352 N N . PRO A 1 182 ? -46.198 12.228 -19.182 1.00 38.34 182 PRO A N 1
ATOM 1353 C CA . PRO A 1 182 ? -45.982 10.972 -19.936 1.00 38.34 182 PRO A CA 1
ATOM 1354 C C . PRO A 1 182 ? -45.161 11.084 -21.277 1.00 38.34 182 PRO A C 1
ATOM 1356 O O . PRO A 1 182 ? -45.052 12.151 -21.864 1.00 38.34 182 PRO A O 1
ATOM 1359 N N . ARG A 1 183 ? -44.725 9.910 -21.798 1.00 26.31 183 ARG A N 1
ATOM 1360 C CA . ARG A 1 183 ? -44.532 9.451 -23.216 1.00 26.31 183 ARG A CA 1
ATOM 1361 C C . ARG A 1 183 ? -43.560 10.162 -24.197 1.00 26.31 183 ARG A C 1
ATOM 1363 O O . ARG A 1 183 ? -43.865 11.249 -24.658 1.00 26.31 183 ARG A O 1
ATOM 1370 N N . SER A 1 184 ? -42.599 9.407 -24.760 1.00 28.50 184 SER A N 1
ATOM 1371 C CA . SER A 1 184 ? -42.716 8.768 -26.099 1.00 28.50 184 SER A CA 1
ATOM 1372 C C . SER A 1 184 ? -41.550 7.811 -26.432 1.00 28.50 184 SER A C 1
ATOM 1374 O O . SER A 1 184 ? -40.467 7.910 -25.872 1.00 28.50 184 SER A O 1
ATOM 1376 N N . ASP A 1 185 ? -41.862 6.881 -27.333 1.00 28.47 185 ASP A N 1
ATOM 1377 C CA . ASP A 1 185 ? -41.185 5.658 -27.789 1.00 28.47 185 ASP A CA 1
ATOM 1378 C C . ASP A 1 185 ? -39.928 5.889 -28.660 1.00 28.47 185 ASP A C 1
ATOM 1380 O O . ASP A 1 185 ? -39.788 6.932 -29.295 1.00 28.47 185 ASP A O 1
ATOM 1384 N N . GLY A 1 186 ? -39.045 4.888 -28.716 1.00 26.11 186 GLY A N 1
ATOM 1385 C CA . GLY A 1 186 ? -37.783 4.908 -29.461 1.00 26.11 186 GLY A CA 1
ATOM 1386 C C . GLY A 1 186 ? -36.970 3.628 -29.265 1.00 26.11 186 GLY A C 1
ATOM 1387 O O . GLY A 1 186 ? -35.911 3.634 -28.650 1.00 26.11 186 GLY A O 1
ATOM 1388 N N . ARG A 1 187 ? -37.518 2.509 -29.736 1.00 30.73 187 ARG A N 1
ATOM 1389 C CA . ARG A 1 187 ? -36.941 1.160 -29.722 1.00 30.73 187 ARG A CA 1
ATOM 1390 C C . ARG A 1 187 ? -35.674 1.058 -30.590 1.00 30.73 187 ARG A C 1
ATOM 1392 O O . ARG A 1 187 ? -35.798 1.114 -31.806 1.00 30.73 187 ARG A O 1
ATOM 1399 N N . GLU A 1 188 ? -34.534 0.697 -30.003 1.00 31.36 188 GLU A N 1
ATOM 1400 C CA . GLU A 1 188 ? -33.519 -0.127 -30.676 1.00 31.36 188 GLU A CA 1
ATOM 1401 C C . GLU A 1 188 ? -33.071 -1.257 -29.746 1.00 31.36 188 GLU A C 1
ATOM 1403 O O . GLU A 1 188 ? -32.761 -1.065 -28.574 1.00 31.36 188 GLU A O 1
ATOM 1408 N N . ARG A 1 189 ? -33.163 -2.479 -30.275 1.00 37.19 189 ARG A N 1
ATOM 1409 C CA . ARG A 1 189 ? -32.789 -3.726 -29.615 1.00 37.19 189 ARG A CA 1
ATOM 1410 C C . ARG A 1 189 ? -31.274 -3.866 -29.699 1.00 37.19 189 ARG A C 1
ATOM 1412 O O . ARG A 1 189 ? -30.771 -4.140 -30.784 1.00 37.19 189 ARG A O 1
ATOM 1419 N N . THR A 1 190 ? -30.580 -3.773 -28.575 1.00 31.88 190 THR A N 1
ATOM 1420 C CA . THR A 1 190 ? -29.251 -4.371 -28.419 1.00 31.88 190 THR A CA 1
ATOM 1421 C C . THR A 1 190 ? -29.378 -5.666 -27.629 1.00 31.88 190 THR A C 1
ATOM 1423 O O . THR A 1 190 ? -30.358 -5.923 -26.927 1.00 31.88 190 THR A O 1
ATOM 1426 N N . SER A 1 191 ? -28.475 -6.582 -27.929 1.00 34.94 191 SER A N 1
ATOM 1427 C CA . SER A 1 191 ? -28.646 -8.005 -27.693 1.00 34.94 191 SER A CA 1
ATOM 1428 C C . SER A 1 191 ? -28.399 -8.364 -26.224 1.00 34.94 191 SER A C 1
ATOM 1430 O O . SER A 1 191 ? -27.459 -7.872 -25.612 1.00 34.94 191 SER A O 1
ATOM 1432 N N . ALA A 1 192 ? -29.187 -9.286 -25.659 1.00 38.94 192 ALA A N 1
ATOM 1433 C CA . ALA A 1 192 ? -29.045 -9.754 -24.269 1.00 38.94 192 ALA A CA 1
ATOM 1434 C C . ALA A 1 192 ? -27.648 -10.337 -23.933 1.00 38.94 192 ALA A C 1
ATOM 1436 O O . ALA A 1 192 ? -27.305 -10.498 -22.768 1.00 38.94 192 ALA A O 1
ATOM 1437 N N . LYS A 1 193 ? -26.819 -10.613 -24.951 1.00 33.59 193 LYS A N 1
ATOM 1438 C CA . LYS A 1 193 ? -25.415 -11.017 -24.801 1.00 33.59 193 LYS A CA 1
ATOM 1439 C C . LYS A 1 193 ? -24.477 -9.855 -24.455 1.00 33.59 193 LYS A C 1
ATOM 1441 O O . LYS A 1 193 ? -23.453 -10.098 -23.829 1.00 33.59 193 LYS A O 1
ATOM 1446 N N . GLU A 1 194 ? -24.796 -8.621 -24.842 1.00 34.78 194 GLU A N 1
ATOM 1447 C CA . GLU A 1 194 ? -23.971 -7.434 -24.562 1.00 34.78 194 GLU A CA 1
ATOM 1448 C C . GLU A 1 194 ? -24.168 -6.918 -23.134 1.00 34.78 194 GLU A C 1
ATOM 1450 O O . GLU A 1 194 ? -23.197 -6.490 -22.515 1.00 34.78 194 GLU A O 1
ATOM 1455 N N . GLU A 1 195 ? -25.375 -7.030 -22.569 1.00 35.50 195 GLU A N 1
ATOM 1456 C CA . GLU A 1 195 ? -25.630 -6.696 -21.159 1.00 35.50 195 GLU A CA 1
ATOM 1457 C C . GLU A 1 195 ? -24.999 -7.719 -20.201 1.00 35.50 195 GLU A C 1
ATOM 1459 O O . GLU A 1 195 ? -24.402 -7.323 -19.201 1.00 35.50 195 GLU A O 1
ATOM 1464 N N . GLU A 1 196 ? -25.026 -9.018 -20.530 1.00 35.00 196 GLU A N 1
ATOM 1465 C CA . GLU A 1 196 ? -24.291 -10.038 -19.764 1.00 35.00 196 GLU A CA 1
ATOM 1466 C C . GLU A 1 196 ? -22.770 -9.844 -19.868 1.00 35.00 196 GLU A C 1
ATOM 1468 O O . GLU A 1 196 ? -22.076 -9.908 -18.855 1.00 35.00 196 GLU A O 1
ATOM 1473 N N . MET A 1 197 ? -22.237 -9.534 -21.058 1.00 33.59 197 MET A N 1
ATOM 1474 C CA . MET A 1 197 ? -20.804 -9.268 -21.251 1.00 33.59 197 MET A CA 1
ATOM 1475 C C . MET A 1 197 ? -20.358 -7.983 -20.531 1.00 33.59 197 MET A C 1
ATOM 1477 O O . MET A 1 197 ? -19.297 -7.957 -19.910 1.00 33.59 197 MET A O 1
ATOM 1481 N N . SER A 1 198 ? -21.187 -6.933 -20.557 1.00 38.25 198 SER A N 1
ATOM 1482 C CA . SER A 1 198 ? -20.962 -5.656 -19.864 1.00 38.25 198 SER A CA 1
ATOM 1483 C C . SER A 1 198 ? -21.040 -5.792 -18.340 1.00 38.25 198 SER A C 1
ATOM 1485 O O . SER A 1 198 ? -20.250 -5.171 -17.632 1.00 38.25 198 SER A O 1
ATOM 1487 N N . ALA A 1 199 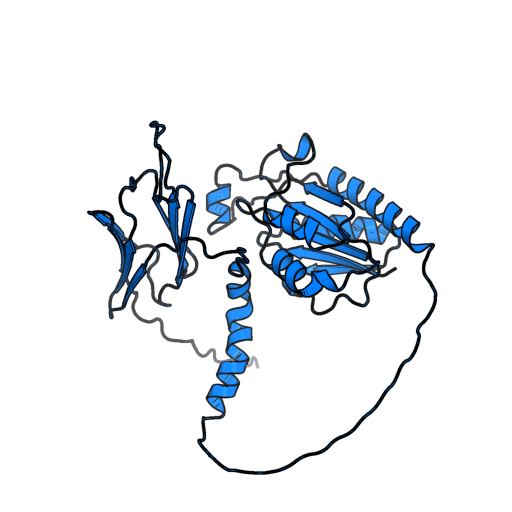? -21.912 -6.665 -17.824 1.00 43.81 199 ALA A N 1
ATOM 1488 C CA . ALA A 1 199 ? -22.013 -6.969 -16.396 1.00 43.81 199 ALA A CA 1
ATOM 1489 C C . ALA A 1 199 ? -20.909 -7.921 -15.887 1.00 43.81 199 ALA A C 1
ATOM 1491 O O . ALA A 1 199 ? -20.599 -7.931 -14.691 1.00 43.81 199 ALA A O 1
ATOM 1492 N N . LEU A 1 200 ? -20.307 -8.720 -16.775 1.00 37.69 200 LEU A N 1
ATOM 1493 C CA . LEU A 1 200 ? -19.200 -9.632 -16.462 1.00 37.69 200 LEU A CA 1
ATOM 1494 C C . LEU A 1 200 ? -17.821 -8.973 -16.602 1.00 37.69 200 LEU A C 1
ATOM 1496 O O . LEU A 1 200 ? -16.889 -9.378 -15.908 1.00 37.69 200 LEU A O 1
ATOM 1500 N N . LEU A 1 201 ? -17.694 -7.928 -17.424 1.00 35.75 201 LEU A N 1
ATOM 1501 C CA . LEU A 1 201 ? -16.450 -7.176 -17.620 1.00 35.75 201 LEU A CA 1
ATOM 1502 C C . LEU A 1 201 ? -15.853 -6.651 -16.295 1.00 35.75 201 LEU A C 1
ATOM 1504 O O . LEU A 1 201 ? -14.694 -6.964 -16.035 1.00 35.75 201 LEU A O 1
ATOM 1508 N N . PRO A 1 202 ? -16.593 -5.986 -15.384 1.00 38.00 202 PRO A N 1
ATOM 1509 C CA . PRO A 1 202 ? -16.055 -5.565 -14.084 1.00 38.00 202 PRO A CA 1
ATOM 1510 C C . PRO A 1 202 ? -15.614 -6.726 -13.178 1.00 38.00 202 PRO A C 1
ATOM 1512 O O . PRO A 1 202 ? -14.744 -6.546 -12.334 1.00 38.00 202 PRO A O 1
ATOM 1515 N N . ARG A 1 203 ? -16.189 -7.924 -13.354 1.00 36.69 203 ARG A N 1
ATOM 1516 C CA . ARG A 1 203 ? -15.855 -9.125 -12.567 1.00 36.69 203 ARG A CA 1
ATOM 1517 C C . ARG A 1 203 ? -14.631 -9.872 -13.103 1.00 36.69 203 ARG A C 1
ATOM 1519 O O . ARG A 1 203 ? -13.926 -10.495 -12.322 1.00 36.69 203 ARG A O 1
ATOM 1526 N N . LEU A 1 204 ? -14.370 -9.785 -14.408 1.00 33.31 204 LEU A N 1
ATOM 1527 C CA . LEU A 1 204 ? -13.172 -10.324 -15.070 1.00 33.31 204 LEU A CA 1
ATOM 1528 C C . LEU A 1 204 ? -11.981 -9.346 -15.036 1.00 33.31 204 LEU A C 1
ATOM 1530 O O . LEU A 1 204 ? -10.837 -9.785 -15.057 1.00 33.31 204 LEU A O 1
ATOM 1534 N N . LEU A 1 205 ? -12.237 -8.032 -14.959 1.00 35.72 205 LEU A N 1
ATOM 1535 C CA . LEU A 1 205 ? -11.226 -6.964 -14.849 1.00 35.72 205 LEU A CA 1
ATOM 1536 C C . LEU A 1 205 ? -10.898 -6.542 -13.405 1.00 35.72 205 LEU A C 1
ATOM 1538 O O . LEU A 1 205 ? -9.988 -5.729 -13.222 1.00 35.72 205 LEU A O 1
ATOM 1542 N N . GLY A 1 206 ? -11.617 -7.070 -12.406 1.00 33.91 206 GLY A N 1
ATOM 1543 C CA . GLY A 1 206 ? -11.580 -6.609 -11.012 1.00 33.91 206 GLY A CA 1
ATOM 1544 C C . GLY A 1 206 ? -10.183 -6.585 -10.384 1.00 33.91 206 GLY A C 1
ATOM 1545 O O . GLY A 1 206 ? -9.818 -5.590 -9.768 1.00 33.91 206 GLY A O 1
ATOM 1546 N N . ASP A 1 207 ? -9.351 -7.594 -10.650 1.00 39.66 207 ASP A N 1
ATOM 1547 C CA . ASP A 1 207 ? -7.990 -7.670 -10.089 1.00 39.66 207 ASP A CA 1
ATOM 1548 C C . ASP A 1 207 ? -6.982 -6.701 -10.745 1.00 39.66 207 ASP A C 1
ATOM 1550 O O . ASP A 1 207 ? -5.904 -6.454 -10.202 1.00 39.66 207 ASP A O 1
ATOM 1554 N N . MET A 1 208 ? -7.303 -6.119 -11.909 1.00 30.97 208 MET A N 1
ATOM 1555 C CA . MET A 1 208 ? -6.355 -5.323 -12.710 1.00 30.97 208 MET A CA 1
ATOM 1556 C C . MET A 1 208 ? -6.619 -3.811 -12.689 1.00 30.97 208 MET A C 1
ATOM 1558 O O . MET A 1 208 ? -5.702 -3.020 -12.918 1.00 30.97 208 MET A O 1
ATOM 1562 N N . THR A 1 209 ? -7.847 -3.371 -12.410 1.00 36.09 209 THR A N 1
ATOM 1563 C CA . THR A 1 209 ? -8.157 -1.956 -12.102 1.00 36.09 209 THR A CA 1
ATOM 1564 C C . THR A 1 209 ? -7.641 -1.533 -10.729 1.00 36.09 209 THR A C 1
ATOM 1566 O O . THR A 1 209 ? -7.381 -0.354 -10.481 1.00 36.09 209 THR A O 1
ATOM 1569 N N . ASP A 1 210 ? -7.382 -2.517 -9.876 1.00 37.62 210 ASP A N 1
ATOM 1570 C CA . ASP A 1 210 ? -6.995 -2.360 -8.484 1.00 37.62 210 ASP A CA 1
ATOM 1571 C C . ASP A 1 210 ? -5.574 -1.788 -8.276 1.00 37.62 210 ASP A C 1
ATOM 1573 O O . ASP A 1 210 ? -5.153 -1.465 -7.163 1.00 37.62 210 ASP A O 1
ATOM 1577 N N . TRP A 1 211 ? -4.849 -1.554 -9.366 1.00 36.34 211 TRP A N 1
ATOM 1578 C CA . TRP A 1 211 ? -3.507 -0.977 -9.375 1.00 36.34 211 TRP A CA 1
ATOM 1579 C C . TRP A 1 211 ? -3.488 0.484 -9.860 1.00 36.34 211 TRP A C 1
ATOM 1581 O O . TRP A 1 211 ? -2.528 1.206 -9.586 1.00 36.34 211 TRP A O 1
ATOM 1591 N N . PHE A 1 212 ? -4.546 0.948 -10.541 1.00 31.83 212 PHE A N 1
ATOM 1592 C CA . PHE A 1 212 ? -4.499 2.149 -11.389 1.00 31.83 212 PHE A CA 1
ATOM 1593 C C . PHE A 1 212 ? -5.477 3.275 -11.038 1.00 31.83 212 PHE A C 1
ATOM 1595 O O . PHE A 1 212 ? -5.469 4.292 -11.731 1.00 31.83 212 PHE A O 1
ATOM 1602 N N . GLU A 1 213 ? -6.234 3.204 -9.938 1.00 32.72 213 GLU A N 1
ATOM 1603 C CA . GLU A 1 213 ? -6.829 4.424 -9.369 1.00 32.72 213 GLU A CA 1
ATOM 1604 C C . GLU A 1 213 ? -5.728 5.282 -8.740 1.00 32.72 213 GLU A C 1
ATOM 1606 O O . GLU A 1 213 ? -5.495 5.305 -7.533 1.00 32.72 213 GLU A O 1
ATOM 1611 N N . VAL A 1 214 ? -4.968 5.960 -9.592 1.00 35.25 214 VAL A N 1
ATOM 1612 C CA . VAL A 1 214 ? -4.053 7.033 -9.236 1.00 35.25 214 VAL A CA 1
ATOM 1613 C C . VAL A 1 214 ? -4.887 8.305 -9.132 1.00 35.25 214 VAL A C 1
ATOM 1615 O O . VAL A 1 214 ? -4.987 9.078 -10.077 1.00 35.25 214 VAL A O 1
ATOM 1618 N N . ASP A 1 215 ? -5.521 8.492 -7.977 1.00 31.12 215 ASP A N 1
ATOM 1619 C CA . ASP A 1 215 ? -6.184 9.740 -7.599 1.00 31.12 215 ASP A CA 1
ATOM 1620 C C . ASP A 1 215 ? -5.099 10.821 -7.381 1.00 31.12 215 ASP A C 1
ATOM 1622 O O . ASP A 1 215 ? -4.606 11.042 -6.273 1.00 31.12 215 ASP A O 1
ATOM 1626 N N . PHE A 1 216 ? -4.603 11.410 -8.475 1.00 31.73 216 PHE A N 1
ATOM 1627 C CA . PHE A 1 216 ? -3.810 12.638 -8.441 1.00 31.73 216 PHE A CA 1
ATOM 1628 C C . PHE A 1 216 ? -4.779 13.826 -8.478 1.00 31.73 216 PHE A C 1
ATOM 1630 O O . PHE A 1 216 ? -5.454 14.030 -9.491 1.00 31.73 216 PHE A O 1
ATOM 1637 N N . PRO A 1 217 ? -4.829 14.676 -7.437 1.00 32.84 217 PRO A N 1
ATOM 1638 C CA . PRO A 1 217 ? -5.522 15.945 -7.545 1.00 32.84 217 PRO A CA 1
ATOM 1639 C C . PRO A 1 217 ? -4.698 16.860 -8.469 1.00 32.84 217 PRO A C 1
ATOM 1641 O O . PRO A 1 217 ? -3.669 17.400 -8.062 1.00 32.84 217 PRO A O 1
ATOM 1644 N N . ARG A 1 218 ? -5.203 17.040 -9.701 1.00 34.38 218 ARG A N 1
ATOM 1645 C CA . ARG A 1 218 ? -4.741 17.858 -10.854 1.00 34.38 218 ARG A CA 1
ATOM 1646 C C . ARG A 1 218 ? -4.084 17.067 -12.001 1.00 34.38 218 ARG A C 1
ATOM 1648 O O . ARG A 1 218 ? -3.301 16.159 -11.744 1.00 34.38 218 ARG A O 1
ATOM 1655 N N . PRO A 1 219 ? -4.342 17.444 -13.276 1.00 36.88 219 PRO A N 1
ATOM 1656 C CA . PRO A 1 219 ? -3.735 16.787 -14.428 1.00 36.88 219 PRO A CA 1
ATOM 1657 C C . PRO A 1 219 ? -2.224 17.036 -14.421 1.00 36.88 219 PRO A C 1
ATOM 1659 O O . PRO A 1 219 ? -1.751 18.143 -14.710 1.00 36.88 219 PRO A O 1
ATOM 1662 N N . LEU A 1 220 ? -1.459 15.999 -14.081 1.00 42.28 220 LEU A N 1
ATOM 1663 C CA . LEU A 1 220 ? -0.047 15.942 -14.429 1.00 42.28 220 LEU A CA 1
ATOM 1664 C C . LEU A 1 220 ? 0.059 16.005 -15.961 1.00 42.28 220 LEU A C 1
ATOM 1666 O O . LEU A 1 220 ? -0.796 15.446 -16.653 1.00 42.28 220 LEU A O 1
ATOM 1670 N N . PRO A 1 221 ? 1.059 16.704 -16.518 1.00 51.72 221 PRO A N 1
ATOM 1671 C CA . PRO A 1 221 ? 1.296 16.656 -17.952 1.00 51.72 221 PRO A CA 1
ATOM 1672 C C . PRO A 1 221 ? 1.574 15.200 -18.341 1.00 51.72 221 PRO A C 1
ATOM 1674 O O . PRO A 1 221 ? 2.599 14.632 -17.975 1.00 51.72 221 PRO A O 1
ATOM 1677 N N . ALA A 1 222 ? 0.622 14.575 -19.028 1.00 65.94 222 ALA A N 1
ATOM 1678 C CA . ALA A 1 222 ? 0.765 13.206 -19.488 1.00 65.94 222 ALA A CA 1
ATOM 1679 C C . ALA A 1 222 ? 1.745 13.178 -20.664 1.00 65.94 222 ALA A C 1
ATOM 1681 O O . ALA A 1 222 ? 1.643 14.005 -21.575 1.00 65.94 222 ALA A O 1
ATOM 1682 N N . ILE A 1 223 ? 2.671 12.214 -20.657 1.00 79.56 223 ILE A N 1
ATOM 1683 C CA . ILE A 1 223 ? 3.494 11.903 -21.831 1.00 79.56 223 ILE A CA 1
ATOM 1684 C C . ILE A 1 223 ? 2.535 11.675 -23.001 1.00 79.56 223 ILE A C 1
ATOM 1686 O O . ILE A 1 223 ? 1.572 10.915 -22.874 1.00 79.56 223 ILE A O 1
ATOM 1690 N N . ARG A 1 224 ? 2.729 12.366 -24.122 1.00 87.31 224 ARG A N 1
ATOM 1691 C CA . ARG A 1 224 ? 1.862 12.191 -25.291 1.00 87.31 224 ARG A CA 1
ATOM 1692 C C . ARG A 1 224 ? 2.261 10.912 -25.998 1.00 87.31 224 ARG A C 1
ATOM 1694 O O . ARG A 1 224 ? 3.439 10.727 -26.277 1.00 87.31 224 ARG A O 1
ATOM 1701 N N . PHE A 1 225 ? 1.275 10.055 -26.231 1.00 86.31 225 PHE A N 1
ATOM 1702 C CA . PHE A 1 225 ? 1.435 8.773 -26.894 1.00 86.31 225 PHE A CA 1
ATOM 1703 C C . PHE A 1 225 ? 0.664 8.774 -28.203 1.00 86.31 225 PHE A C 1
ATOM 17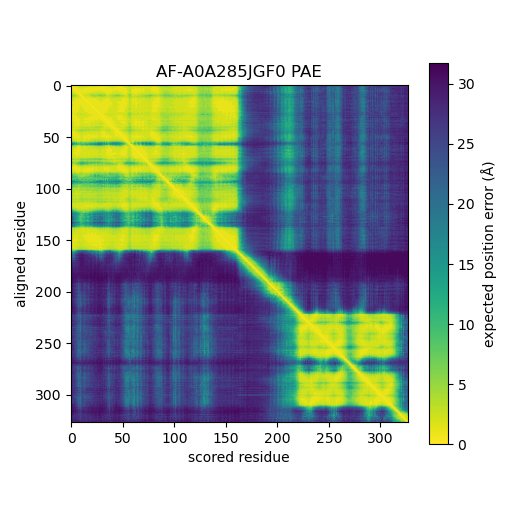05 O O . PHE A 1 225 ? -0.427 9.343 -28.270 1.00 86.31 225 PHE A O 1
ATOM 1712 N N . GLU A 1 226 ? 1.231 8.096 -29.182 1.00 85.25 226 GLU A N 1
ATOM 1713 C CA . GLU A 1 226 ? 0.590 7.662 -30.414 1.00 85.25 226 GLU A CA 1
ATOM 1714 C C . GLU A 1 226 ? 0.920 6.179 -30.573 1.00 85.25 226 GLU A C 1
ATOM 1716 O O . GLU A 1 226 ? 2.087 5.803 -30.464 1.00 85.25 226 GLU A O 1
ATOM 1721 N N . ASP A 1 227 ? -0.086 5.337 -30.772 1.00 81.50 227 ASP A N 1
ATOM 1722 C CA . ASP A 1 227 ? 0.083 3.904 -30.974 1.00 81.50 227 ASP A CA 1
ATOM 1723 C C . ASP A 1 227 ? -0.421 3.457 -32.347 1.00 81.50 227 ASP A C 1
ATOM 1725 O O . ASP A 1 227 ? -1.295 4.061 -32.966 1.00 81.50 227 ASP A O 1
ATOM 1729 N N . THR A 1 228 ? 0.185 2.397 -32.865 1.00 85.06 228 THR A N 1
ATOM 1730 C CA . THR A 1 228 ? -0.204 1.748 -34.115 1.00 85.06 228 THR A CA 1
ATOM 1731 C C . THR A 1 228 ? -0.158 0.246 -33.906 1.00 85.06 228 THR A C 1
ATOM 1733 O O . THR A 1 228 ? 0.835 -0.288 -33.420 1.00 85.06 228 THR A O 1
ATOM 1736 N N . LEU A 1 229 ? -1.240 -0.431 -34.277 1.00 84.06 229 LEU A N 1
ATOM 1737 C CA . LEU A 1 229 ? -1.364 -1.879 -34.202 1.00 84.06 229 LEU A CA 1
ATOM 1738 C C . LEU A 1 229 ? -1.404 -2.452 -35.620 1.00 84.06 229 LEU A C 1
ATOM 1740 O O . LEU A 1 229 ? -2.256 -2.054 -36.416 1.00 84.06 229 LEU A O 1
ATOM 1744 N N . SER A 1 230 ? -0.499 -3.378 -35.922 1.00 82.19 230 SER A N 1
ATOM 1745 C CA . SER A 1 230 ? -0.512 -4.194 -37.138 1.00 82.19 230 SER A CA 1
ATOM 1746 C C . SER A 1 230 ? -0.790 -5.666 -36.797 1.00 82.19 230 SER A C 1
ATOM 1748 O O . SER A 1 230 ? -1.091 -5.994 -35.649 1.00 82.19 230 SER A O 1
ATOM 1750 N N . GLU A 1 231 ? -0.731 -6.555 -37.791 1.00 77.12 231 GLU A N 1
ATOM 1751 C CA . GLU A 1 231 ? -0.873 -8.003 -37.571 1.00 77.12 231 GLU A CA 1
ATOM 1752 C C . GLU A 1 231 ? 0.330 -8.595 -36.816 1.00 77.12 231 GLU A C 1
ATOM 1754 O O . GLU A 1 231 ? 0.151 -9.501 -36.002 1.00 77.12 231 GLU A O 1
ATOM 1759 N N . ASP A 1 232 ? 1.526 -8.039 -37.039 1.00 85.06 232 ASP A N 1
ATOM 1760 C CA . ASP A 1 232 ? 2.797 -8.591 -36.558 1.00 85.06 232 ASP A CA 1
ATOM 1761 C C . ASP A 1 232 ? 3.402 -7.804 -35.387 1.00 85.06 232 ASP A C 1
ATOM 1763 O O . ASP A 1 232 ? 4.230 -8.333 -34.646 1.00 85.06 232 ASP A O 1
ATOM 1767 N N . GLU A 1 233 ? 3.032 -6.533 -35.206 1.00 89.25 233 GLU A N 1
ATOM 1768 C CA . GLU A 1 233 ? 3.638 -5.668 -34.190 1.00 89.25 233 GLU A CA 1
ATOM 1769 C C . GLU A 1 233 ? 2.702 -4.566 -33.678 1.00 89.25 233 GLU A C 1
ATOM 1771 O O . GLU A 1 233 ? 1.833 -4.046 -34.381 1.00 89.25 233 GLU A O 1
ATOM 1776 N N . TYR A 1 234 ? 2.938 -4.168 -32.433 1.00 86.50 234 TYR A N 1
ATOM 1777 C CA . TYR A 1 234 ? 2.398 -2.974 -31.803 1.00 86.50 234 TYR A CA 1
ATOM 1778 C C . TYR A 1 234 ? 3.520 -1.949 -31.622 1.00 86.50 234 TYR A C 1
ATOM 1780 O O . TYR A 1 234 ? 4.548 -2.239 -31.010 1.00 86.50 234 TYR A O 1
ATOM 1788 N N . ILE A 1 235 ? 3.325 -0.739 -32.140 1.00 90.94 235 ILE A N 1
ATOM 1789 C CA . ILE A 1 235 ? 4.293 0.357 -32.062 1.00 90.94 235 ILE A CA 1
ATOM 1790 C C . ILE A 1 235 ? 3.712 1.464 -31.187 1.00 90.94 235 ILE A C 1
ATOM 1792 O O . ILE A 1 235 ? 2.633 1.973 -31.476 1.00 90.94 235 ILE A O 1
ATOM 1796 N N . LEU A 1 236 ? 4.442 1.878 -30.150 1.00 92.25 236 LEU A N 1
ATOM 1797 C CA . LEU A 1 236 ? 4.114 3.025 -29.303 1.00 92.25 236 LEU A CA 1
ATOM 1798 C C . LEU A 1 236 ? 5.165 4.124 -29.467 1.00 92.25 236 LEU A C 1
ATOM 1800 O O . LEU A 1 236 ? 6.351 3.900 -29.238 1.00 92.25 236 LEU A O 1
ATOM 1804 N N . ARG A 1 237 ? 4.729 5.342 -29.782 1.00 93.38 237 ARG A N 1
ATOM 1805 C CA . ARG A 1 237 ? 5.571 6.538 -29.889 1.00 93.38 237 ARG A CA 1
ATOM 1806 C C . ARG A 1 237 ? 5.247 7.509 -28.763 1.00 93.38 237 ARG A C 1
ATOM 1808 O O . ARG A 1 237 ? 4.081 7.787 -28.501 1.00 93.38 237 ARG A O 1
ATOM 1815 N N . ALA A 1 238 ? 6.273 8.043 -28.109 1.00 91.81 238 ALA A N 1
ATOM 1816 C CA . ALA A 1 238 ? 6.154 8.950 -26.976 1.00 91.81 238 ALA A CA 1
ATOM 1817 C C . ALA A 1 238 ? 6.979 10.232 -27.171 1.00 91.81 238 ALA A C 1
ATOM 1819 O O . ALA A 1 238 ? 8.184 10.171 -27.425 1.00 91.81 238 ALA A O 1
ATOM 1820 N N . GLU A 1 239 ? 6.346 11.399 -27.013 1.00 93.50 239 GLU A N 1
ATOM 1821 C CA . GLU A 1 239 ? 7.033 12.699 -27.079 1.00 93.50 239 GLU A CA 1
ATOM 1822 C C . GLU A 1 239 ? 7.774 13.000 -25.766 1.00 93.50 239 GLU A C 1
ATOM 1824 O O . GLU A 1 239 ? 7.155 13.296 -24.741 1.00 93.50 239 GLU A O 1
ATOM 1829 N N . LEU A 1 240 ? 9.108 12.957 -25.809 1.00 91.38 240 LEU A N 1
ATOM 1830 C CA . LEU A 1 240 ? 10.012 13.147 -24.670 1.00 91.38 240 LEU A CA 1
ATOM 1831 C C . LEU A 1 240 ? 11.219 14.042 -25.037 1.00 91.38 240 LEU A C 1
ATOM 1833 O O . LEU A 1 240 ? 12.364 13.603 -24.967 1.00 91.38 240 LEU A O 1
ATOM 1837 N N . PRO A 1 241 ? 11.013 15.306 -25.453 1.00 89.81 241 PRO A N 1
ATOM 1838 C CA . PRO A 1 241 ? 12.086 16.141 -25.986 1.00 89.81 241 PRO A CA 1
ATOM 1839 C C . PRO A 1 241 ? 13.095 16.606 -24.926 1.00 89.81 241 PRO A C 1
ATOM 1841 O O . PRO A 1 241 ? 12.736 17.195 -23.899 1.00 89.81 241 PRO A O 1
ATOM 1844 N N . GLY A 1 242 ? 14.378 16.457 -25.263 1.00 84.69 242 GLY A N 1
ATOM 1845 C CA . GLY A 1 242 ? 15.496 16.983 -24.475 1.00 84.69 242 GLY A CA 1
ATOM 1846 C C . GLY A 1 242 ? 15.868 16.127 -23.266 1.00 84.69 242 GLY A C 1
ATOM 1847 O O . GLY A 1 242 ? 16.468 16.654 -22.338 1.00 84.69 242 GLY A O 1
ATOM 1848 N N . LEU A 1 243 ? 15.484 14.850 -23.269 1.00 86.56 243 LEU A N 1
ATOM 1849 C CA . LEU A 1 243 ? 15.887 13.872 -22.261 1.00 86.56 243 LEU A CA 1
ATOM 1850 C C . LEU A 1 243 ? 17.055 13.018 -22.755 1.00 86.56 243 LEU A C 1
ATOM 1852 O O . LEU A 1 243 ? 17.138 12.714 -23.952 1.00 86.56 243 LEU A O 1
ATOM 1856 N N . ASP A 1 244 ? 17.924 12.626 -21.826 1.00 83.25 244 ASP A N 1
ATOM 1857 C CA . ASP A 1 244 ? 18.929 11.586 -22.023 1.00 83.25 244 ASP A CA 1
ATOM 1858 C C . ASP A 1 244 ? 18.246 10.209 -21.887 1.00 83.25 244 ASP A C 1
ATOM 1860 O O . ASP A 1 244 ? 17.739 9.883 -20.813 1.00 83.25 244 ASP A O 1
ATOM 1864 N N . PRO A 1 245 ? 18.196 9.379 -22.944 1.00 82.81 245 PRO A N 1
ATOM 1865 C CA . PRO A 1 245 ? 17.470 8.113 -22.899 1.00 82.81 245 PRO A CA 1
ATOM 1866 C C . PRO A 1 245 ? 18.054 7.096 -21.913 1.00 82.81 245 PRO A C 1
ATOM 1868 O O . PRO A 1 245 ? 17.317 6.223 -21.471 1.00 82.81 245 PRO A O 1
ATOM 1871 N N . GLU A 1 246 ? 19.340 7.185 -21.559 1.00 74.56 246 GLU A N 1
ATOM 1872 C CA . GLU A 1 246 ? 19.972 6.243 -20.625 1.00 74.56 246 GLU A CA 1
ATOM 1873 C C . GLU A 1 246 ? 19.774 6.650 -19.161 1.00 74.56 246 GLU A C 1
ATOM 1875 O O . GLU A 1 246 ? 19.799 5.799 -18.271 1.00 74.56 246 GLU A O 1
ATOM 1880 N N . LYS A 1 247 ? 19.606 7.950 -18.893 1.00 77.31 247 LYS A N 1
ATOM 1881 C CA . LYS A 1 247 ? 19.540 8.492 -17.524 1.00 77.31 247 LYS A CA 1
ATOM 1882 C C . LYS A 1 247 ? 18.150 8.934 -17.105 1.00 77.31 247 LYS A C 1
ATOM 1884 O O . LYS A 1 247 ? 17.809 8.819 -15.930 1.00 77.31 247 LYS A O 1
ATOM 1889 N N . ASP A 1 248 ? 17.385 9.458 -18.052 1.00 82.75 248 ASP A N 1
ATOM 1890 C CA . ASP A 1 248 ? 16.152 10.185 -17.785 1.00 82.75 248 ASP A CA 1
ATOM 1891 C C . ASP A 1 248 ? 14.910 9.413 -18.236 1.00 82.75 248 ASP A C 1
ATOM 1893 O O . ASP A 1 248 ? 13.811 9.880 -17.955 1.00 82.75 248 ASP A O 1
ATOM 1897 N N . ILE A 1 249 ? 15.043 8.274 -18.933 1.00 82.12 249 ILE A N 1
ATOM 1898 C CA . ILE A 1 249 ? 13.922 7.484 -19.470 1.00 82.12 249 ILE A CA 1
ATOM 1899 C C . ILE A 1 249 ? 14.006 6.033 -18.977 1.00 82.12 249 ILE A C 1
ATOM 1901 O O . ILE A 1 249 ? 15.023 5.365 -19.124 1.00 82.12 249 ILE A O 1
ATOM 1905 N N . GLU A 1 250 ? 12.901 5.518 -18.439 1.00 81.62 250 GLU A N 1
ATOM 1906 C CA . GLU A 1 250 ? 12.752 4.119 -18.023 1.00 81.62 250 GLU A CA 1
ATOM 1907 C C . GLU A 1 250 ? 11.514 3.511 -18.699 1.00 81.62 250 GLU A C 1
ATOM 1909 O O . GLU A 1 250 ? 10.421 4.086 -18.659 1.00 81.62 250 GLU A O 1
ATOM 1914 N N . ILE A 1 251 ? 11.679 2.335 -19.312 1.00 82.62 251 ILE A N 1
ATOM 1915 C CA . ILE A 1 251 ? 10.617 1.590 -20.000 1.00 82.62 251 ILE A CA 1
ATOM 1916 C C . ILE A 1 251 ? 10.490 0.225 -19.340 1.00 82.62 251 ILE A C 1
ATOM 1918 O O . ILE A 1 251 ? 11.481 -0.474 -19.146 1.00 82.62 251 ILE A O 1
ATOM 1922 N N . THR A 1 252 ? 9.264 -0.164 -19.010 1.00 72.56 252 THR A N 1
ATOM 1923 C CA . THR A 1 252 ? 8.973 -1.469 -18.403 1.00 72.56 252 THR A CA 1
ATOM 1924 C C . THR A 1 252 ? 7.735 -2.068 -19.049 1.00 72.56 252 THR A C 1
ATOM 1926 O O . THR A 1 252 ? 6.730 -1.376 -19.184 1.00 72.56 252 THR A O 1
ATOM 1929 N N . ALA A 1 253 ? 7.799 -3.336 -19.442 1.00 65.75 253 ALA A N 1
ATOM 1930 C CA . ALA A 1 253 ? 6.653 -4.111 -19.902 1.00 65.75 253 ALA A CA 1
ATOM 1931 C C . ALA A 1 253 ? 6.455 -5.281 -18.942 1.00 65.75 253 ALA A C 1
ATOM 1933 O O . ALA A 1 253 ? 7.390 -6.050 -18.723 1.00 65.75 253 ALA A O 1
ATOM 1934 N N . LEU A 1 254 ? 5.301 -5.321 -18.279 1.00 49.03 254 LEU A N 1
ATOM 1935 C CA . LEU A 1 254 ? 4.976 -6.347 -17.293 1.00 49.03 254 LEU A CA 1
ATOM 1936 C C . LEU A 1 254 ? 3.475 -6.626 -17.300 1.00 49.03 254 LEU A C 1
ATOM 1938 O O . LEU A 1 254 ? 2.675 -5.704 -17.130 1.00 49.03 254 LEU A O 1
ATOM 1942 N N . HIS A 1 255 ? 3.103 -7.903 -17.398 1.00 60.88 255 HIS A N 1
ATOM 1943 C CA . HIS A 1 255 ? 1.715 -8.371 -17.267 1.00 60.88 255 HIS A CA 1
ATOM 1944 C C . HIS A 1 255 ? 0.749 -7.669 -18.240 1.00 60.88 255 HIS A C 1
ATOM 1946 O O . HIS A 1 255 ? -0.345 -7.245 -17.859 1.00 60.88 255 HIS A O 1
ATOM 1952 N N . GLY A 1 256 ? 1.170 -7.505 -19.493 1.00 57.56 256 GLY A N 1
ATOM 1953 C CA . GLY A 1 256 ? 0.410 -6.843 -20.545 1.00 57.56 256 GLY A CA 1
ATOM 1954 C C . GLY A 1 256 ? 0.341 -5.326 -20.390 1.00 57.56 256 GLY A C 1
ATOM 1955 O O . GLY A 1 256 ? -0.545 -4.700 -20.967 1.00 57.56 256 GLY A O 1
ATOM 1956 N N . VAL A 1 257 ? 1.224 -4.707 -19.598 1.00 69.75 257 VAL A N 1
ATOM 1957 C CA . VAL A 1 257 ? 1.254 -3.251 -19.397 1.00 69.75 257 VAL A CA 1
ATOM 1958 C C . VAL A 1 257 ? 2.638 -2.690 -19.691 1.00 69.75 257 VAL A C 1
ATOM 1960 O O . VAL A 1 257 ? 3.611 -3.015 -19.014 1.00 69.75 257 VAL A O 1
ATOM 1963 N N . LEU A 1 258 ? 2.700 -1.773 -20.654 1.00 75.12 258 LEU A N 1
ATOM 1964 C CA . LEU A 1 258 ? 3.886 -1.004 -21.006 1.00 75.12 258 LEU A CA 1
ATOM 1965 C C . LEU A 1 258 ? 3.851 0.354 -20.298 1.00 75.12 258 LEU A C 1
ATOM 1967 O O . LEU A 1 258 ? 2.940 1.155 -20.504 1.00 75.12 258 LEU A O 1
ATOM 1971 N N . THR A 1 259 ? 4.850 0.624 -19.464 1.00 77.75 259 THR A N 1
ATOM 1972 C CA . THR A 1 259 ? 5.004 1.864 -18.698 1.00 77.75 259 THR A CA 1
ATOM 1973 C C . THR A 1 259 ? 6.244 2.616 -19.155 1.00 77.75 259 THR A C 1
ATOM 1975 O O . THR A 1 259 ? 7.340 2.059 -19.160 1.00 77.75 259 THR A O 1
ATOM 1978 N N . VAL A 1 260 ? 6.068 3.902 -19.461 1.00 83.38 260 VAL A N 1
ATOM 1979 C CA . VAL A 1 260 ? 7.143 4.852 -19.759 1.00 83.38 260 VAL A CA 1
ATOM 1980 C C . VAL A 1 260 ? 7.219 5.864 -18.622 1.00 83.38 260 VAL A C 1
ATOM 1982 O O . VAL A 1 260 ? 6.235 6.551 -18.326 1.00 83.38 260 VAL A O 1
ATOM 1985 N N . LYS A 1 261 ? 8.383 5.957 -17.984 1.00 79.44 261 LYS A N 1
ATOM 1986 C CA . LYS A 1 261 ? 8.719 6.985 -16.996 1.00 79.44 261 LYS A CA 1
ATOM 1987 C C . LYS A 1 261 ? 9.816 7.879 -17.548 1.00 79.44 261 LYS A C 1
ATOM 1989 O O . LYS A 1 261 ? 10.707 7.408 -18.248 1.00 79.44 261 LYS A O 1
ATOM 1994 N N . ALA A 1 262 ? 9.741 9.155 -17.207 1.00 80.81 262 ALA A N 1
ATOM 1995 C CA . ALA A 1 262 ? 10.717 10.149 -17.596 1.00 80.81 262 ALA A CA 1
ATOM 1996 C C . ALA A 1 262 ? 10.978 11.156 -16.466 1.00 80.81 262 ALA A C 1
ATOM 1998 O O . ALA A 1 262 ? 10.045 11.553 -15.769 1.00 80.81 262 ALA A O 1
ATOM 1999 N N . GLU A 1 263 ? 12.218 11.605 -16.290 1.00 78.19 263 GLU A N 1
ATOM 2000 C CA . GLU A 1 263 ? 12.586 12.652 -15.329 1.00 78.19 263 GLU A CA 1
ATOM 2001 C C . GLU A 1 263 ? 13.152 13.870 -16.063 1.00 78.19 263 GLU A C 1
ATOM 2003 O O . GLU A 1 263 ? 14.124 13.764 -16.799 1.00 78.19 263 GLU A O 1
ATOM 2008 N N . ARG A 1 264 ? 12.564 15.056 -15.856 1.00 76.38 264 ARG A N 1
ATOM 2009 C CA . ARG A 1 264 ? 13.107 16.304 -16.406 1.00 76.38 264 ARG A CA 1
ATOM 2010 C C . ARG A 1 264 ? 13.764 17.125 -15.305 1.00 76.38 264 ARG A C 1
ATOM 2012 O O . ARG A 1 264 ? 13.063 17.689 -14.461 1.00 76.38 264 ARG A O 1
ATOM 2019 N N . ARG A 1 265 ? 15.095 17.200 -15.330 1.00 68.69 265 ARG A N 1
ATOM 2020 C CA . ARG A 1 265 ? 15.904 17.933 -14.345 1.00 68.69 265 ARG A CA 1
ATOM 2021 C C . ARG A 1 265 ? 16.047 19.407 -14.713 1.00 68.69 265 ARG A C 1
ATOM 2023 O O . ARG A 1 265 ? 16.053 19.766 -15.889 1.00 68.69 265 ARG A O 1
ATOM 2030 N N . GLU A 1 266 ? 16.133 20.256 -13.695 1.00 63.09 266 GLU A N 1
ATOM 2031 C CA . GLU A 1 266 ? 16.389 21.686 -13.863 1.00 63.09 266 GLU A CA 1
ATOM 2032 C C . GLU A 1 266 ? 17.897 21.952 -13.918 1.00 63.09 266 GLU A C 1
ATOM 2034 O O . GLU A 1 266 ? 18.647 21.479 -13.068 1.00 63.09 266 GLU A O 1
ATOM 2039 N N . GLU A 1 267 ? 18.341 22.730 -14.905 1.00 58.53 267 GLU A N 1
ATOM 2040 C CA . GLU A 1 267 ? 19.675 23.336 -14.878 1.00 58.53 267 GLU A CA 1
ATOM 2041 C C . GLU A 1 267 ? 19.618 24.672 -14.128 1.00 58.53 267 GLU A C 1
ATOM 2043 O O . GLU A 1 267 ? 18.861 25.569 -14.524 1.00 58.53 267 GLU A O 1
ATOM 2048 N N . GLU A 1 268 ? 20.439 24.801 -13.079 1.00 47.41 268 GLU A N 1
ATOM 2049 C CA . GLU A 1 268 ? 20.669 26.027 -12.305 1.00 47.41 268 GLU A CA 1
ATOM 2050 C C . GLU A 1 268 ? 21.339 27.103 -13.179 1.00 47.41 268 GLU A C 1
ATOM 2052 O O . GLU A 1 268 ? 22.554 27.281 -13.189 1.00 47.41 268 GLU A O 1
ATOM 2057 N N . GLN A 1 269 ? 20.546 27.857 -13.932 1.00 49.34 269 GLN A N 1
ATOM 2058 C CA . GLN A 1 269 ? 20.953 29.166 -14.442 1.00 49.34 269 GLN A CA 1
ATOM 2059 C C . GLN A 1 269 ? 19.879 30.191 -14.098 1.00 49.34 269 GLN A C 1
ATOM 2061 O O . GLN A 1 269 ? 18.692 29.869 -14.053 1.00 49.34 269 GLN A O 1
ATOM 2066 N N . SER A 1 270 ? 20.301 31.429 -13.830 1.00 45.69 270 SER A N 1
ATOM 2067 C CA . SER A 1 270 ? 19.467 32.538 -13.358 1.00 45.69 270 SER A CA 1
ATOM 2068 C C . SER A 1 270 ? 18.370 32.912 -14.365 1.00 45.69 270 SER A C 1
ATOM 2070 O O . SER A 1 270 ? 18.504 33.820 -15.184 1.00 45.69 270 SER A O 1
ATOM 2072 N N . ARG A 1 271 ? 17.239 32.205 -14.306 1.00 56.16 271 ARG A N 1
ATOM 2073 C CA . ARG A 1 271 ? 16.066 32.456 -15.149 1.00 56.16 271 ARG A CA 1
ATOM 2074 C C . ARG A 1 271 ? 15.132 33.457 -14.471 1.00 56.16 271 ARG A C 1
ATOM 2076 O O . ARG A 1 271 ? 14.748 33.283 -13.322 1.00 56.16 271 ARG A O 1
ATOM 2083 N N . HIS A 1 272 ? 14.727 34.492 -15.209 1.00 56.41 272 HIS A N 1
ATOM 2084 C CA . HIS A 1 272 ? 13.754 35.488 -14.737 1.00 56.41 272 HIS A CA 1
ATOM 2085 C C . HIS A 1 272 ? 12.301 34.970 -14.820 1.00 56.41 272 HIS A C 1
ATOM 2087 O O . HIS A 1 272 ? 11.468 35.352 -14.004 1.00 56.41 272 HIS A O 1
ATOM 2093 N N . ARG A 1 273 ? 11.991 34.089 -15.790 1.00 56.44 273 ARG A N 1
ATOM 2094 C CA . ARG A 1 273 ? 10.704 33.380 -15.959 1.00 56.44 273 ARG A CA 1
ATOM 2095 C C . ARG A 1 273 ? 10.938 32.029 -16.650 1.00 56.44 273 ARG A C 1
ATOM 2097 O O . ARG A 1 273 ? 11.731 31.959 -17.585 1.00 56.44 273 ARG A O 1
ATOM 2104 N N . SER A 1 274 ? 10.233 30.981 -16.225 1.00 57.09 274 SER A N 1
ATOM 2105 C CA . SER A 1 274 ? 10.213 29.663 -16.878 1.00 57.09 274 SER A CA 1
ATOM 2106 C C . SER A 1 274 ? 8.767 29.188 -17.031 1.00 57.09 274 SER A C 1
ATOM 2108 O O . SER A 1 274 ? 8.013 29.201 -16.062 1.00 57.09 274 SER A O 1
ATOM 2110 N N . GLU A 1 275 ? 8.385 28.769 -18.239 1.00 60.47 275 GLU A N 1
ATOM 2111 C CA . GLU A 1 275 ? 7.118 28.064 -18.519 1.00 60.47 275 GLU A CA 1
ATOM 2112 C C . GLU A 1 275 ? 7.332 26.546 -18.659 1.00 60.47 275 GLU A C 1
ATOM 2114 O O . GLU A 1 275 ? 6.381 25.771 -18.789 1.00 60.47 275 GLU A O 1
ATOM 2119 N N . PHE A 1 276 ? 8.594 26.107 -18.598 1.00 60.00 276 PHE A N 1
ATOM 2120 C CA . PHE A 1 276 ? 8.966 24.702 -18.613 1.00 60.00 276 PHE A CA 1
ATOM 2121 C C . PHE A 1 276 ? 8.644 24.060 -17.265 1.00 60.00 276 PHE A C 1
ATOM 2123 O O . PHE A 1 276 ? 8.990 24.587 -16.208 1.00 60.00 276 PHE A O 1
ATOM 2130 N N . ARG A 1 277 ? 7.985 22.899 -17.317 1.00 56.19 277 ARG A N 1
ATOM 2131 C CA . ARG A 1 277 ? 7.718 22.064 -16.144 1.00 56.19 277 ARG A CA 1
ATOM 2132 C C . ARG A 1 277 ? 8.870 21.077 -15.951 1.00 56.19 277 ARG A C 1
ATOM 2134 O O . ARG A 1 277 ? 9.191 20.331 -16.878 1.00 56.19 277 ARG A O 1
ATOM 2141 N N . TYR A 1 278 ? 9.449 21.087 -14.756 1.00 64.88 278 TYR A N 1
ATOM 2142 C CA . TYR A 1 278 ? 10.444 20.126 -14.274 1.00 64.88 278 TYR A CA 1
ATOM 2143 C C . TYR A 1 278 ? 9.773 19.108 -13.340 1.00 64.88 278 TYR A C 1
ATOM 2145 O O . TYR A 1 278 ? 8.738 19.415 -12.742 1.00 64.88 278 TYR A O 1
ATOM 2153 N N . GLY A 1 279 ? 10.334 17.901 -13.237 1.00 64.06 279 GLY A N 1
ATOM 2154 C CA . GLY A 1 279 ? 9.799 16.810 -12.412 1.00 64.06 279 GLY A CA 1
ATOM 2155 C C . GLY A 1 279 ? 9.615 15.488 -13.161 1.00 64.06 279 GLY A C 1
ATOM 2156 O O . GLY A 1 279 ? 10.031 15.343 -14.313 1.00 64.06 279 GLY A O 1
ATOM 2157 N N . SER A 1 280 ? 8.999 14.512 -12.489 1.00 64.50 280 SER A N 1
ATOM 2158 C CA . SER A 1 280 ? 8.740 13.185 -13.047 1.00 64.50 280 SER A CA 1
ATOM 2159 C C . SER A 1 280 ? 7.458 13.147 -13.885 1.00 64.50 280 SER A C 1
ATOM 2161 O O . SER A 1 280 ? 6.419 13.707 -13.532 1.00 64.50 280 SER A O 1
ATOM 2163 N N . LEU A 1 281 ? 7.547 12.462 -15.018 1.00 76.38 281 LEU A N 1
ATOM 2164 C CA . LEU A 1 281 ? 6.479 12.183 -15.966 1.00 76.38 281 LEU A CA 1
ATOM 2165 C C . LEU A 1 281 ? 6.321 10.664 -16.041 1.00 76.38 281 LEU A C 1
ATOM 2167 O O . LEU A 1 281 ? 7.306 9.933 -16.089 1.00 76.38 281 LEU A O 1
ATOM 2171 N N . GLN A 1 282 ? 5.089 10.169 -16.067 1.00 77.38 282 GLN A N 1
ATOM 2172 C CA . GLN A 1 282 ? 4.829 8.744 -16.243 1.00 77.38 282 GLN A CA 1
ATOM 2173 C C . GLN A 1 282 ? 3.529 8.547 -17.012 1.00 77.38 282 GLN A C 1
ATOM 2175 O O . GLN A 1 282 ? 2.547 9.251 -16.771 1.00 77.38 282 GLN A O 1
ATOM 2180 N N . ARG A 1 283 ? 3.504 7.562 -17.909 1.00 78.69 283 ARG A N 1
ATOM 2181 C CA . ARG A 1 283 ? 2.275 7.077 -18.540 1.00 78.69 283 ARG A CA 1
ATOM 2182 C C . ARG A 1 283 ? 2.394 5.585 -18.845 1.00 78.69 283 ARG A C 1
ATOM 2184 O O . ARG A 1 283 ? 3.481 5.096 -19.134 1.00 78.69 283 ARG A O 1
ATOM 2191 N N . ALA A 1 284 ? 1.275 4.873 -18.760 1.00 76.00 284 ALA A N 1
ATOM 2192 C CA . ALA A 1 284 ? 1.190 3.445 -19.038 1.00 76.00 284 ALA A CA 1
ATOM 2193 C C . ALA A 1 284 ? 0.081 3.149 -20.056 1.00 76.00 284 ALA A C 1
ATOM 2195 O O . ALA A 1 284 ? -0.920 3.868 -20.102 1.00 76.00 284 ALA A O 1
ATOM 2196 N N . VAL A 1 285 ? 0.269 2.102 -20.856 1.00 78.44 285 VAL A N 1
ATOM 2197 C CA . VAL A 1 285 ? -0.705 1.566 -21.819 1.00 78.44 285 VAL A CA 1
ATOM 2198 C C . VAL A 1 285 ? -0.759 0.049 -21.724 1.00 78.44 285 VAL A C 1
ATOM 2200 O O . VAL A 1 285 ? 0.216 -0.591 -21.335 1.00 78.44 285 VAL A O 1
ATOM 2203 N N . ARG A 1 286 ? -1.909 -0.529 -22.070 1.00 71.81 286 ARG A N 1
ATOM 2204 C CA . ARG A 1 286 ? -2.048 -1.982 -22.175 1.00 71.81 286 ARG A CA 1
ATOM 2205 C C . ARG A 1 286 ? -1.504 -2.452 -23.515 1.00 71.81 286 ARG A C 1
ATOM 2207 O O . ARG A 1 286 ? -1.772 -1.828 -24.535 1.00 71.81 286 ARG A O 1
ATOM 2214 N N . LEU A 1 287 ? -0.765 -3.548 -23.483 1.00 75.25 287 LEU A N 1
ATOM 2215 C CA . LEU A 1 287 ? -0.311 -4.254 -24.665 1.00 75.25 287 LEU A CA 1
ATOM 2216 C C . LEU A 1 287 ? -1.424 -5.172 -25.192 1.00 75.25 287 LEU A C 1
ATOM 2218 O O . LEU A 1 287 ? -2.288 -5.604 -24.418 1.00 75.25 287 LEU A O 1
ATOM 2222 N N . PRO A 1 288 ? -1.415 -5.487 -26.496 1.00 79.81 288 PRO A N 1
ATOM 2223 C CA . PRO A 1 288 ? -2.255 -6.541 -27.050 1.00 79.81 288 PRO A CA 1
ATOM 2224 C C . PRO A 1 288 ? -2.041 -7.880 -26.332 1.00 79.81 288 PRO A C 1
ATOM 2226 O O . PRO A 1 288 ? -0.954 -8.173 -25.843 1.00 79.81 288 PRO A O 1
ATOM 2229 N N . VAL A 1 289 ? -3.079 -8.719 -26.295 1.00 72.19 289 VAL A N 1
ATOM 2230 C CA . VAL A 1 289 ? -3.071 -10.007 -25.566 1.00 72.19 289 VAL A CA 1
ATOM 2231 C C . VAL A 1 289 ? -1.986 -10.962 -26.072 1.00 72.19 289 VAL A C 1
ATOM 2233 O O . VAL A 1 289 ? -1.494 -11.800 -25.325 1.00 72.19 289 VAL A O 1
ATOM 2236 N N . ASN A 1 290 ? -1.614 -10.836 -27.341 1.00 78.44 290 ASN A N 1
ATOM 2237 C CA . ASN A 1 290 ? -0.585 -11.627 -27.994 1.00 78.44 290 ASN A CA 1
ATOM 2238 C C . ASN A 1 290 ? 0.773 -10.911 -28.074 1.00 78.44 290 ASN A C 1
ATOM 2240 O O . ASN A 1 290 ? 1.611 -11.325 -28.864 1.00 78.44 290 ASN A O 1
ATOM 2244 N N . ALA A 1 291 ? 1.003 -9.852 -27.297 1.00 80.81 291 ALA A N 1
ATOM 2245 C CA . ALA A 1 291 ? 2.298 -9.186 -27.249 1.00 80.81 291 ALA A CA 1
ATOM 2246 C C . ALA A 1 291 ? 3.402 -10.111 -26.718 1.00 80.81 291 ALA A C 1
ATOM 2248 O O . ALA A 1 291 ? 3.256 -10.739 -25.669 1.00 80.81 291 ALA A O 1
ATOM 2249 N N . ASP A 1 292 ? 4.522 -10.152 -27.430 1.00 79.31 292 ASP A N 1
ATOM 2250 C CA . ASP A 1 292 ? 5.759 -10.767 -26.972 1.00 79.31 292 ASP A CA 1
ATOM 2251 C C . ASP A 1 292 ? 6.571 -9.733 -26.177 1.00 79.31 292 ASP A C 1
ATOM 2253 O O . ASP A 1 292 ? 7.283 -8.892 -26.732 1.00 79.31 292 ASP A O 1
ATOM 2257 N N . GLU A 1 293 ? 6.423 -9.771 -24.851 1.00 75.69 293 GLU A N 1
ATOM 2258 C CA . GLU A 1 293 ? 7.125 -8.866 -23.935 1.00 75.69 293 GLU A CA 1
ATOM 2259 C C . GLU A 1 293 ? 8.645 -9.104 -23.894 1.00 75.69 293 GLU A C 1
ATOM 2261 O O . GLU A 1 293 ? 9.391 -8.195 -23.525 1.00 75.69 293 GLU A O 1
ATOM 2266 N N . GLU A 1 294 ? 9.124 -10.292 -24.281 1.00 73.88 294 GLU A N 1
ATOM 2267 C CA . GLU A 1 294 ? 10.553 -10.633 -24.251 1.00 73.88 294 GLU A CA 1
ATOM 2268 C C . GLU A 1 294 ? 11.310 -10.051 -25.453 1.00 73.88 294 GLU A C 1
ATOM 2270 O O . GLU A 1 294 ? 12.516 -9.807 -25.370 1.00 73.88 294 GLU A O 1
ATOM 2275 N N . ALA A 1 295 ? 10.600 -9.778 -26.550 1.00 81.81 295 ALA A N 1
ATOM 2276 C CA . ALA A 1 295 ? 11.159 -9.281 -27.804 1.00 81.81 295 ALA A CA 1
ATOM 2277 C C . ALA A 1 295 ? 10.971 -7.764 -28.021 1.00 81.81 295 ALA A C 1
ATOM 2279 O O . ALA A 1 295 ? 11.130 -7.271 -29.141 1.00 81.81 295 ALA A O 1
ATOM 2280 N N . ILE A 1 296 ? 10.645 -7.003 -26.970 1.00 85.38 296 ILE A N 1
ATOM 2281 C CA . ILE A 1 296 ? 10.432 -5.553 -27.068 1.00 85.38 296 ILE A CA 1
ATOM 2282 C C . ILE A 1 296 ? 11.733 -4.824 -27.412 1.00 85.38 296 ILE A C 1
ATOM 2284 O O . ILE A 1 296 ? 12.763 -4.985 -26.754 1.00 85.38 296 ILE A O 1
ATOM 2288 N N . ALA A 1 297 ? 11.657 -3.935 -28.399 1.00 84.31 297 ALA A N 1
ATOM 2289 C CA . ALA A 1 297 ? 12.738 -3.037 -28.777 1.00 84.31 297 ALA A CA 1
ATOM 2290 C C . ALA A 1 297 ? 12.333 -1.576 -28.558 1.00 84.31 297 ALA A C 1
ATOM 2292 O O . ALA A 1 297 ? 11.180 -1.203 -28.756 1.00 84.31 297 ALA A O 1
ATOM 2293 N N . ALA A 1 298 ? 13.292 -0.729 -28.187 1.00 90.62 298 ALA A N 1
ATOM 2294 C CA . ALA A 1 298 ? 13.069 0.703 -28.024 1.00 90.62 298 ALA A CA 1
ATOM 2295 C C . ALA A 1 298 ? 14.159 1.514 -28.729 1.00 90.62 298 ALA A C 1
ATOM 2297 O O . ALA A 1 298 ? 15.339 1.158 -28.699 1.00 90.62 298 ALA A O 1
ATOM 2298 N N . ARG A 1 299 ? 13.771 2.620 -29.364 1.00 89.62 299 ARG A N 1
ATOM 2299 C CA . ARG A 1 299 ? 14.676 3.566 -30.024 1.00 89.62 299 ARG A CA 1
ATOM 2300 C C . ARG A 1 299 ? 14.286 4.983 -29.656 1.00 89.62 299 ARG A C 1
ATOM 2302 O O . ARG A 1 299 ? 13.114 5.333 -29.674 1.00 89.62 299 ARG A O 1
ATOM 2309 N N . TYR A 1 300 ? 15.273 5.818 -29.366 1.00 91.88 300 TYR A N 1
ATOM 2310 C CA . TYR A 1 300 ? 15.047 7.230 -29.089 1.00 91.88 300 TYR A CA 1
ATOM 2311 C C . TYR A 1 300 ? 15.749 8.088 -30.136 1.00 91.88 300 TYR A C 1
ATOM 2313 O O . TYR A 1 300 ? 16.953 7.959 -30.362 1.00 91.88 300 TYR A O 1
ATOM 2321 N N . SER A 1 301 ? 14.993 8.956 -30.803 1.00 91.62 301 SER A N 1
ATOM 2322 C CA . SER A 1 301 ? 15.523 9.840 -31.838 1.00 91.62 301 SER A CA 1
ATOM 2323 C C . SER A 1 301 ? 14.750 11.146 -31.885 1.00 91.62 301 SER A C 1
ATOM 2325 O O . SER A 1 301 ? 13.522 11.157 -31.898 1.00 91.62 301 SER A O 1
ATOM 2327 N N . LYS A 1 302 ? 15.479 12.268 -31.929 1.00 92.19 302 LYS A N 1
ATOM 2328 C CA . LYS A 1 302 ? 14.916 13.622 -32.090 1.00 92.19 302 LYS A CA 1
ATOM 2329 C C . LYS A 1 302 ? 13.784 13.946 -31.095 1.00 92.19 302 LYS A C 1
ATOM 2331 O O . LYS A 1 302 ? 12.827 14.626 -31.448 1.00 92.19 302 LYS A O 1
ATOM 2336 N N . GLY A 1 303 ? 13.903 13.471 -29.853 1.00 89.38 303 GLY A N 1
ATOM 2337 C CA . GLY A 1 303 ? 12.911 13.710 -28.800 1.00 89.38 303 GLY A CA 1
ATOM 2338 C C . GLY A 1 303 ? 11.693 12.787 -28.838 1.00 89.38 303 GLY A C 1
ATOM 2339 O O . GLY A 1 303 ? 10.746 13.031 -28.096 1.00 89.38 303 GLY A O 1
ATOM 2340 N N . ILE A 1 304 ? 11.706 11.751 -29.679 1.00 94.75 304 ILE A N 1
ATOM 2341 C CA . ILE A 1 304 ? 10.660 10.732 -29.754 1.00 94.75 304 ILE A CA 1
ATOM 2342 C C . ILE A 1 304 ? 11.237 9.395 -29.306 1.00 94.75 304 ILE A C 1
ATOM 2344 O O . ILE A 1 304 ? 12.248 8.940 -29.844 1.00 94.75 304 ILE A O 1
ATOM 2348 N N . LEU A 1 305 ? 10.577 8.776 -28.332 1.00 93.81 305 LEU A N 1
ATOM 2349 C CA . LEU A 1 305 ? 10.801 7.388 -27.957 1.00 93.81 305 LEU A CA 1
ATOM 2350 C C . LEU A 1 305 ? 9.827 6.506 -28.740 1.00 93.81 305 LEU A C 1
ATOM 2352 O O . LEU A 1 305 ? 8.622 6.683 -28.628 1.00 93.81 305 LEU A O 1
ATOM 2356 N N . GLU A 1 306 ? 10.345 5.563 -29.508 1.00 94.94 306 GLU A N 1
ATOM 2357 C CA . GLU A 1 306 ? 9.587 4.559 -30.249 1.00 94.94 306 GLU A CA 1
ATOM 2358 C C . GLU A 1 306 ? 9.823 3.190 -29.614 1.00 94.94 306 GLU A C 1
ATOM 2360 O O . GLU A 1 306 ? 10.969 2.800 -29.392 1.00 94.94 306 GLU A O 1
ATOM 2365 N N . ILE A 1 307 ? 8.745 2.486 -29.288 1.00 94.44 307 ILE A N 1
ATOM 2366 C CA . ILE A 1 307 ? 8.755 1.163 -28.670 1.00 94.44 307 ILE A CA 1
ATOM 2367 C C . ILE A 1 307 ? 8.029 0.214 -29.613 1.00 94.44 307 ILE A C 1
ATOM 2369 O O . ILE A 1 307 ? 6.855 0.419 -29.907 1.00 94.44 307 ILE A O 1
ATOM 2373 N N . THR A 1 308 ? 8.725 -0.824 -30.053 1.00 91.38 308 THR A N 1
ATOM 2374 C CA . THR A 1 308 ? 8.204 -1.876 -30.921 1.00 91.38 308 THR A CA 1
ATOM 2375 C C . THR A 1 308 ? 7.997 -3.134 -30.097 1.00 91.38 308 THR A C 1
ATOM 2377 O O . THR A 1 308 ? 8.926 -3.619 -29.448 1.00 91.38 308 THR A O 1
ATOM 2380 N N . VAL A 1 309 ? 6.779 -3.657 -30.128 1.00 91.38 309 VAL A N 1
ATOM 2381 C CA . VAL A 1 309 ? 6.356 -4.853 -29.405 1.00 91.38 309 VAL A CA 1
ATOM 2382 C C . VAL A 1 309 ? 5.868 -5.874 -30.430 1.00 91.38 309 VAL A C 1
ATOM 2384 O O . VAL A 1 309 ? 4.780 -5.693 -30.981 1.00 91.38 309 VAL A O 1
ATOM 2387 N N . PRO A 1 310 ? 6.646 -6.927 -30.721 1.00 90.00 310 PRO A N 1
ATOM 2388 C CA . PRO A 1 310 ? 6.205 -7.985 -31.621 1.00 90.00 310 PRO A CA 1
ATOM 2389 C C . PRO A 1 310 ? 4.949 -8.680 -31.094 1.00 90.00 310 PRO A C 1
ATOM 2391 O O . PRO A 1 310 ? 4.736 -8.784 -29.884 1.00 90.00 310 PRO A O 1
ATOM 2394 N N . LEU A 1 311 ? 4.115 -9.169 -32.003 1.00 84.50 311 LEU A N 1
ATOM 2395 C CA . LEU A 1 311 ? 2.923 -9.939 -31.691 1.00 84.50 311 LEU A CA 1
ATOM 2396 C C . LEU A 1 311 ? 3.158 -11.409 -32.039 1.00 84.50 311 LEU A C 1
ATOM 2398 O O . LEU A 1 311 ? 3.493 -11.771 -33.163 1.00 84.50 311 LEU A O 1
ATOM 2402 N N . SER A 1 312 ? 2.963 -12.276 -31.054 1.00 79.19 312 SER A N 1
ATOM 2403 C CA . SER A 1 312 ? 2.930 -13.720 -31.244 1.00 79.19 312 SER A CA 1
ATOM 2404 C C . SER A 1 312 ? 1.660 -14.146 -31.984 1.00 79.19 312 SER A C 1
ATOM 2406 O O . SER A 1 312 ? 0.606 -13.505 -31.895 1.00 79.19 312 SER A O 1
ATOM 2408 N N . ALA A 1 313 ? 1.735 -15.284 -32.678 1.00 69.25 313 ALA A N 1
ATOM 2409 C CA . ALA A 1 313 ? 0.564 -15.892 -33.300 1.00 69.25 313 ALA A CA 1
ATOM 2410 C C . ALA A 1 313 ? -0.554 -16.114 -32.253 1.00 69.25 313 ALA A C 1
ATOM 2412 O O . ALA A 1 313 ? -0.259 -16.513 -31.120 1.00 69.25 313 ALA A O 1
ATOM 2413 N N . PRO A 1 314 ? -1.833 -15.875 -32.600 1.00 56.88 314 PRO A N 1
ATOM 2414 C CA . PRO A 1 314 ? -2.938 -15.989 -31.654 1.00 56.88 314 PRO A CA 1
ATOM 2415 C C . PRO A 1 314 ? -3.010 -17.405 -31.067 1.00 56.88 314 PRO A C 1
ATOM 2417 O O . PRO A 1 314 ? -3.183 -18.389 -31.788 1.00 56.88 314 PRO A O 1
ATOM 2420 N N . GLN A 1 315 ? -2.882 -17.515 -29.741 1.00 48.81 315 GLN A N 1
ATOM 2421 C CA . GLN A 1 315 ? -3.067 -18.783 -29.037 1.00 48.81 315 GLN A CA 1
ATOM 2422 C C . GLN A 1 315 ? -4.548 -19.198 -29.137 1.00 48.81 315 GLN A C 1
ATOM 2424 O O . GLN A 1 315 ? -5.423 -18.374 -28.855 1.00 48.81 315 GLN A O 1
ATOM 2429 N N . PRO A 1 316 ? -4.877 -20.444 -29.529 1.00 51.53 316 PRO A N 1
ATOM 2430 C CA . PRO A 1 316 ? -6.266 -20.874 -29.611 1.00 51.53 316 PRO A CA 1
ATOM 2431 C C . PRO A 1 316 ? -6.927 -20.817 -28.229 1.00 51.53 316 PRO A C 1
ATOM 2433 O O . PRO A 1 316 ? -6.423 -21.373 -27.250 1.00 51.53 316 PRO A O 1
ATOM 2436 N N . ALA A 1 317 ? -8.068 -20.131 -28.163 1.00 45.84 317 ALA A N 1
ATOM 2437 C CA . ALA A 1 317 ? -8.847 -19.945 -26.949 1.00 45.84 317 ALA A CA 1
ATOM 2438 C C . ALA A 1 317 ? -9.401 -21.286 -26.442 1.00 45.84 317 ALA A C 1
ATOM 2440 O O . ALA A 1 317 ? -10.393 -21.795 -26.955 1.00 45.84 317 ALA A O 1
ATOM 2441 N N . GLY A 1 318 ? -8.770 -21.823 -25.397 1.00 49.59 318 GLY A N 1
ATOM 2442 C CA . GLY A 1 318 ? -9.312 -22.890 -24.561 1.00 49.59 318 GLY A CA 1
ATOM 2443 C C . GLY A 1 318 ? -9.243 -24.296 -25.165 1.00 49.59 318 GLY A C 1
ATOM 2444 O O . GLY A 1 318 ? -9.599 -24.554 -26.311 1.00 49.59 318 GLY A O 1
ATOM 2445 N N . ARG A 1 319 ? -8.828 -25.257 -24.338 1.00 54.16 319 ARG A N 1
ATOM 2446 C CA . ARG A 1 319 ? -8.946 -26.687 -24.634 1.00 54.16 319 ARG A CA 1
ATOM 2447 C C . ARG A 1 319 ? -10.137 -27.242 -23.863 1.00 54.16 319 ARG A C 1
ATOM 2449 O O . ARG A 1 319 ? -10.168 -27.158 -22.639 1.00 54.16 319 ARG A O 1
ATOM 2456 N N . GLN A 1 320 ? -11.097 -27.838 -24.566 1.00 51.75 320 GLN A N 1
ATOM 2457 C CA . GLN A 1 320 ? -12.172 -28.596 -23.931 1.00 51.75 320 GLN A CA 1
ATOM 2458 C C . GLN A 1 320 ? -11.573 -29.834 -23.245 1.00 51.75 320 GLN A C 1
ATOM 2460 O O . GLN A 1 320 ? -10.896 -30.643 -23.884 1.00 51.75 320 GLN A O 1
ATOM 2465 N N . ILE A 1 321 ? -11.790 -29.962 -21.935 1.00 74.06 321 ILE A N 1
ATOM 2466 C CA . ILE A 1 321 ? -11.364 -31.125 -21.152 1.00 74.06 321 ILE A CA 1
ATOM 2467 C C . ILE A 1 321 ? -12.568 -32.054 -21.008 1.00 74.06 321 ILE A C 1
ATOM 2469 O O . ILE A 1 321 ? -13.571 -31.694 -20.395 1.00 74.06 321 ILE A O 1
ATOM 2473 N N . THR A 1 322 ? -12.476 -33.249 -21.585 1.00 69.50 322 THR A N 1
ATOM 2474 C CA . THR A 1 322 ? -13.497 -34.290 -21.430 1.00 69.50 322 THR A CA 1
ATOM 2475 C C . THR A 1 322 ? -13.311 -34.991 -20.089 1.00 69.50 322 THR A C 1
ATOM 2477 O O . THR A 1 322 ? -12.261 -35.581 -19.839 1.00 69.50 322 THR A O 1
ATOM 2480 N N . VAL A 1 323 ? -14.336 -34.951 -19.236 1.00 69.50 323 VAL A N 1
ATOM 2481 C CA . VAL A 1 323 ? -14.371 -35.715 -17.983 1.00 69.50 323 VAL A CA 1
ATOM 2482 C C . VAL A 1 323 ? -14.676 -37.174 -18.313 1.00 69.50 323 VAL A C 1
ATOM 2484 O O . VAL A 1 323 ? -15.694 -37.471 -18.937 1.00 69.50 323 VAL A O 1
ATOM 2487 N N . THR A 1 324 ? -13.797 -38.083 -17.901 1.00 68.81 324 THR A N 1
ATOM 2488 C CA . THR A 1 324 ? -14.040 -39.530 -17.941 1.00 68.81 324 THR A CA 1
ATOM 2489 C C . THR A 1 324 ? -14.492 -40.000 -16.563 1.00 68.81 324 THR A C 1
ATOM 2491 O O . THR A 1 324 ? -13.982 -39.539 -15.544 1.00 68.81 324 THR A O 1
ATOM 2494 N N . ARG A 1 325 ? -15.508 -40.868 -16.538 1.00 66.81 325 ARG A N 1
ATOM 2495 C CA . ARG A 1 325 ? -16.046 -41.472 -15.316 1.00 66.81 325 ARG A CA 1
ATOM 2496 C C . ARG A 1 325 ? -15.325 -42.794 -15.063 1.00 66.81 325 ARG A C 1
ATOM 2498 O O . ARG A 1 325 ? -15.178 -43.579 -15.993 1.00 66.81 325 ARG A O 1
ATOM 2505 N N . GLU A 1 326 ? -14.901 -43.009 -13.825 1.00 57.78 326 GLU A N 1
ATOM 2506 C CA . GLU A 1 326 ? -14.321 -44.272 -13.359 1.00 57.78 326 GLU A CA 1
ATOM 2507 C C . GLU A 1 326 ? -15.460 -45.274 -13.069 1.00 57.78 326 GLU A C 1
ATOM 2509 O O . GLU A 1 326 ? -16.464 -44.890 -12.452 1.00 57.78 326 GLU A O 1
ATOM 2514 N N . GLU A 1 327 ? -15.346 -46.502 -13.593 1.00 64.50 327 GLU A N 1
ATOM 2515 C CA . GLU A 1 327 ? -16.256 -47.637 -13.331 1.00 64.50 327 GLU A CA 1
ATOM 2516 C C . GLU A 1 327 ? -15.839 -48.426 -12.087 1.00 64.50 327 GLU A C 1
ATOM 2518 O O . GLU A 1 327 ? -14.620 -48.652 -11.911 1.00 64.50 327 GLU A O 1
#

Mean predicted aligned error: 18.1 Å

Organism: NCBI:txid1036182

Sequence (327 aa):
MLVLVAYGSTGGGTAEIAQWIAGELRRAGLDVRLVSAGEVDEVGEYDAVVLGAALYASGWHGDARRFVHRFAGQFTGRPVWLFSSGPLDRSSETGQLPPVPHTAAALRDLPARRHVTFGGRMTPQAHGWIGYLGRRSAGDFRDPNRVRAWARELAAEILAGGGASRAGPMTGRSTLTGPAGPRSDGRERTSAKEEEMSALLPRLLGDMTDWFEVDFPRPLPAIRFEDTLSEDEYILRAELPGLDPEKDIEITALHGVLTVKAERREEEQSRHRSEFRYGSLQRAVRLPVNADEEAIAARYSKGILEITVPLSAPQPAGRQITVTREE

Nearest PDB structures (foldseek):
  5zul-assembly1_A-2  TM=8.526E-01  e=8.733E-09  Mycobacterium marinum M
  5ds1-assembly2_C  TM=8.661E-01  e=2.021E-07  Pisum sativum
  7bzw-assembly1_1  TM=7.350E-01  e=1.543E-06  Arabidopsis thaliana
  4ylc-assembly1_H  TM=6.922E-01  e=4.398E-06  Saccharolobus solfataricus 98/2
  4ylb-assembly1_D  TM=6.854E-01  e=9.797E-06  Saccharolobus solfataricus 98/2

InterPro domains:
  IPR002068 Alpha crystallin/Hsp20 domain [PF00011] (230-323)
  IPR002068 Alpha crystallin/Hsp20 domain [PS01031] (214-326)
  IPR008254 Flavodoxin/nitric oxide synthase [PS50902] (3-155)
  IPR008978 HSP20-like chaperone [G3DSA:2.60.40.790] (189-324)
  IPR008978 HSP20-like chaperone [SSF49764] (210-315)
  IPR026816 Flavodoxin domain [PF12724] (4-122)
  IPR029039 Flavoprotein-like superfamily [G3DSA:3.40.50.360] (2-125)
  IPR029039 Flavoprotein-like superfamily [SSF52218] (2-156)
  IPR031107 Small heat shock protein [PTHR11527] (230-315)

pLDDT: mean 72.12, std 22.43, range [23.84, 98.5]